Protein AF-0000000082578021 (afdb_homodimer)

Foldseek 3Di:
DWDWFKFADPVPPKIKIFTHDAQEWAWEQAPLQCVLQVHNIFIWDKDFPVRMGIPDFFDWDCSDPFKIWGAHPVPSGTFWIDGPPDRMIIGTLVRIPDSVRHDYDYYHNCVRHDPVVPDDPPDDDDDQCNDVVSQCVCCVPPNDDDD/DWDWFKFADDVPPKIKIFTHDAQEWAWEQAPLQCVLQVHNIFIWDKDFPVRMGIPDFFDWDCSDPFKIWGAHPVPSGTFWIDGPPDRMIIGTLVRIPDSVSHDYDYYHNCVRHDPVVPDDPPDDDDDQVNDVVSQCVCCVPPNDDDD

Nearest PDB structures (foldseek):
  8ajq-assembly2_C  TM=8.397E-01  e=1.927E-09  Pseudomonas aeruginosa PAO1
  1xa8-assembly1_A  TM=6.134E-01  e=1.548E-04  Paracoccus denitrificans
  8p1x-assembly1_AAA  TM=7.208E-01  e=4.046E+00  Staphylococcus epidermidis
  8ajq-assembly2_C  TM=8.398E-01  e=2.208E-09  Pseudomonas aeruginosa PAO1
  1xa8-assembly1_A  TM=6.136E-01  e=2.145E-04  Paracoccus denitrificans

InterPro domains:
  IPR006913 CENP-V/GFA domain [PF04828] (5-108)
  IPR006913 CENP-V/GFA domain [PS51891] (5-111)
  IPR011057 Mss4-like superfamily [SSF51316] (3-129)

Organism: NCBI:txid68569

Solvent-accessible surface area (backbone atoms only — not comparable to full-atom values): 14886 Å² total; per-residue (Å²): 123,66,40,82,43,50,30,34,37,68,80,59,76,28,33,36,41,30,57,40,68,69,44,65,25,28,34,36,15,31,68,66,48,10,17,38,34,5,14,69,43,37,37,31,33,71,41,51,46,87,39,48,45,61,78,34,74,58,44,74,28,71,83,44,99,64,33,37,31,28,15,33,58,76,60,10,10,29,42,34,42,33,40,83,90,48,66,42,30,28,34,25,38,20,17,32,74,74,47,80,70,53,34,65,60,34,37,32,25,48,89,55,48,57,73,69,67,31,57,50,76,86,45,50,78,35,50,56,88,72,34,65,69,57,45,47,51,32,40,73,70,74,64,47,78,85,133,123,66,40,82,44,49,30,34,37,68,80,58,76,28,32,36,40,32,58,42,69,70,44,65,25,28,35,35,14,31,65,66,47,9,16,39,34,5,14,69,43,35,36,32,33,74,41,51,46,88,38,49,46,60,78,35,75,59,44,71,27,71,82,44,99,64,33,37,30,28,15,32,55,76,61,10,10,29,43,34,41,32,39,84,91,47,66,43,29,27,34,26,38,20,16,32,74,73,50,79,68,53,34,66,60,34,38,32,25,49,90,55,48,56,72,70,66,30,57,51,75,84,45,52,78,33,49,55,87,73,33,65,69,57,44,47,52,31,39,74,70,74,64,46,79,84,131

Structure (mmCIF, N/CA/C/O backbone):
data_AF-0000000082578021-model_v1
#
loop_
_entity.id
_entity.type
_entity.pdbx_description
1 polymer 'CENP-V/GFA domain-containing protein'
#
loop_
_atom_site.group_PDB
_atom_site.id
_atom_site.type_symbol
_atom_site.label_atom_id
_atom_site.label_alt_id
_atom_site.label_comp_id
_atom_site.label_asym_id
_atom_site.label_entity_id
_atom_site.label_seq_id
_atom_site.pdbx_PDB_ins_code
_atom_site.Cartn_x
_atom_site.Cartn_y
_atom_site.Cartn_z
_atom_site.occupancy
_atom_site.B_iso_or_equiv
_atom_site.auth_seq_id
_atom_site.auth_comp_id
_atom_site.auth_asym_id
_atom_site.auth_atom_id
_atom_site.pdbx_PDB_model_num
ATOM 1 N N . MET A 1 1 ? 14.952 19.253 15.942 1 82.44 1 MET A N 1
ATOM 2 C CA . MET A 1 1 ? 14.9 20.104 14.757 1 82.44 1 MET A CA 1
ATOM 3 C C . MET A 1 1 ? 14.371 19.331 13.554 1 82.44 1 MET A C 1
ATOM 5 O O . MET A 1 1 ? 14.568 18.119 13.454 1 82.44 1 MET A O 1
ATOM 9 N N . ALA A 1 2 ? 13.589 19.926 12.663 1 92.44 2 ALA A N 1
ATOM 10 C CA . ALA A 1 2 ? 13.052 19.297 11.459 1 92.44 2 ALA A CA 1
ATOM 11 C C . ALA A 1 2 ? 14.168 18.947 10.479 1 92.44 2 ALA A C 1
ATOM 13 O O . ALA A 1 2 ? 15.154 19.678 10.364 1 92.44 2 ALA A O 1
ATOM 14 N N . GLU A 1 3 ? 14.102 17.827 9.932 1 96.91 3 GLU A N 1
ATOM 15 C CA . GLU A 1 3 ? 15.042 17.337 8.927 1 96.91 3 GLU A CA 1
ATOM 16 C C . GLU A 1 3 ? 14.391 17.27 7.549 1 96.91 3 GLU A C 1
ATOM 18 O O . GLU A 1 3 ? 13.225 16.89 7.425 1 96.91 3 GLU A O 1
ATOM 23 N N . GLU A 1 4 ? 15.203 17.611 6.601 1 98.33 4 GLU A N 1
ATOM 24 C CA . GLU A 1 4 ? 14.731 17.484 5.225 1 98.33 4 GLU A CA 1
ATOM 25 C C . GLU A 1 4 ? 14.849 16.045 4.732 1 98.33 4 GLU A C 1
ATOM 27 O O . GLU A 1 4 ? 15.917 15.436 4.825 1 98.33 4 GLU A O 1
ATOM 32 N N . MET A 1 5 ? 13.787 15.543 4.267 1 98.76 5 MET A N 1
ATOM 33 C CA . MET A 1 5 ? 13.774 14.213 3.665 1 98.76 5 MET A CA 1
ATOM 34 C C . MET A 1 5 ? 13.221 14.264 2.245 1 98.76 5 MET A C 1
ATOM 36 O O . MET A 1 5 ? 12.344 15.076 1.944 1 98.76 5 MET A O 1
ATOM 40 N N . THR A 1 6 ? 13.697 13.404 1.386 1 98.78 6 THR A N 1
ATOM 41 C CA . THR A 1 6 ? 13.234 13.317 0.005 1 98.78 6 THR A CA 1
ATOM 42 C C . THR A 1 6 ? 12.413 12.048 -0.21 1 98.78 6 THR A C 1
ATOM 44 O O . THR A 1 6 ? 12.478 11.116 0.594 1 98.78 6 THR A O 1
ATOM 47 N N . GLY A 1 7 ? 11.612 12.098 -1.205 1 98.75 7 GLY A N 1
ATOM 48 C CA . GLY A 1 7 ? 10.797 10.964 -1.611 1 98.75 7 GLY A CA 1
ATOM 49 C C . GLY A 1 7 ? 10.172 11.139 -2.982 1 98.75 7 GLY A C 1
ATOM 50 O O . GLY A 1 7 ? 10.476 12.101 -3.69 1 98.75 7 GLY A O 1
ATOM 51 N N . GLY A 1 8 ? 9.393 10.114 -3.391 1 98.77 8 GLY A N 1
ATOM 52 C CA . GLY A 1 8 ? 8.729 10.136 -4.685 1 98.77 8 GLY A CA 1
ATOM 53 C C . GLY A 1 8 ? 8.24 8.771 -5.129 1 98.77 8 GLY A C 1
ATOM 54 O O . GLY A 1 8 ? 8.301 7.805 -4.364 1 98.77 8 GLY A O 1
ATOM 55 N N . CYS A 1 9 ? 7.76 8.81 -6.351 1 98.81 9 CYS A N 1
ATOM 56 C CA . CYS A 1 9 ? 7.208 7.577 -6.901 1 98.81 9 CYS A CA 1
ATOM 57 C C . CYS A 1 9 ? 8.313 6.675 -7.436 1 98.81 9 CYS A C 1
ATOM 59 O O . CYS A 1 9 ? 9.474 7.083 -7.504 1 98.81 9 CYS A O 1
ATOM 61 N N . GLN A 1 10 ? 7.978 5.512 -7.774 1 97.68 10 GLN A N 1
ATOM 62 C CA . GLN A 1 10 ? 8.943 4.481 -8.139 1 97.68 10 GLN A CA 1
ATOM 63 C C . GLN A 1 10 ? 9.621 4.807 -9.467 1 97.68 10 GLN A C 1
ATOM 65 O O . GLN A 1 10 ? 10.8 4.502 -9.659 1 97.68 10 GLN A O 1
ATOM 70 N N . CYS A 1 11 ? 8.918 5.452 -10.428 1 98.3 11 CYS A N 1
ATOM 71 C CA . CYS A 1 11 ? 9.482 5.68 -11.754 1 98.3 11 CYS A CA 1
ATOM 72 C C . CYS A 1 11 ? 10.28 6.978 -11.792 1 98.3 11 CYS A C 1
ATOM 74 O O . CYS A 1 11 ? 10.911 7.294 -12.803 1 98.3 11 CYS A O 1
ATOM 76 N N . GLY A 1 12 ? 10.15 7.749 -10.748 1 98.18 12 GLY A N 1
ATOM 77 C CA . GLY A 1 12 ? 10.945 8.962 -10.652 1 98.18 12 GLY A CA 1
ATOM 78 C C . GLY A 1 12 ? 10.226 10.191 -11.175 1 98.18 12 GLY 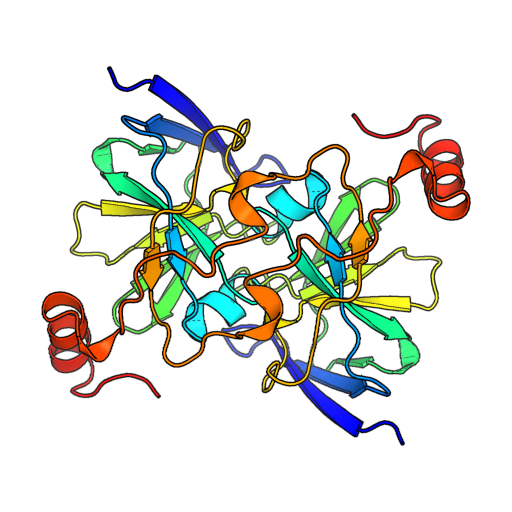A C 1
ATOM 79 O O . GLY A 1 12 ? 10.712 11.313 -11.024 1 98.18 12 GLY A O 1
ATOM 80 N N . ARG A 1 13 ? 9.04 10.069 -11.718 1 98.63 13 ARG A N 1
ATOM 81 C CA . ARG A 1 13 ? 8.301 11.177 -12.315 1 98.63 13 ARG A CA 1
ATOM 82 C C . ARG A 1 13 ? 7.893 12.196 -11.256 1 98.63 13 ARG A C 1
ATOM 84 O O . ARG A 1 13 ? 7.914 13.403 -11.508 1 98.63 13 ARG A O 1
ATOM 91 N N . VAL A 1 14 ? 7.477 11.749 -10.153 1 98.85 14 VAL A N 1
ATOM 92 C CA . VAL A 1 14 ? 7.067 12.599 -9.04 1 98.85 14 VAL A CA 1
ATOM 93 C C . VAL A 1 14 ? 8.119 12.545 -7.934 1 98.85 14 VAL A C 1
ATOM 95 O O . VAL A 1 14 ? 8.507 11.462 -7.49 1 98.85 14 VAL A O 1
ATOM 98 N N . ARG A 1 15 ? 8.619 13.669 -7.549 1 98.81 15 ARG A N 1
ATOM 99 C CA . ARG A 1 15 ? 9.588 13.794 -6.466 1 98.81 15 ARG A CA 1
ATOM 100 C C . ARG A 1 15 ? 9.2 14.918 -5.511 1 98.81 15 ARG A C 1
ATOM 102 O O . ARG A 1 15 ? 8.574 15.898 -5.92 1 98.81 15 ARG A O 1
ATOM 109 N N . TYR A 1 16 ? 9.575 14.76 -4.273 1 98.89 16 TYR A N 1
ATOM 110 C CA . TYR A 1 16 ? 9.297 15.809 -3.299 1 98.89 16 TYR A CA 1
ATOM 111 C C . TYR A 1 16 ? 10.412 15.901 -2.263 1 98.89 16 TYR A C 1
ATOM 113 O O . TYR A 1 16 ? 11.239 14.993 -2.15 1 98.89 16 TYR A O 1
ATOM 121 N N . VAL A 1 17 ? 10.455 17.025 -1.592 1 98.89 17 VAL A N 1
ATOM 122 C CA . VAL A 1 17 ? 11.215 17.268 -0.371 1 98.89 17 VAL A CA 1
ATOM 123 C C . VAL A 1 17 ? 10.263 17.63 0.767 1 98.89 17 VAL A C 1
ATOM 125 O O . VAL A 1 17 ? 9.362 18.453 0.593 1 98.89 17 VAL A O 1
ATOM 128 N N . ALA A 1 18 ? 10.445 17.042 1.908 1 98.81 18 ALA A N 1
ATOM 129 C CA . ALA A 1 18 ? 9.579 17.275 3.06 1 98.81 18 ALA A CA 1
ATOM 130 C C . ALA A 1 18 ? 10.398 17.615 4.302 1 98.81 18 ALA A C 1
ATOM 132 O O . ALA A 1 18 ? 11.46 17.031 4.532 1 98.81 18 ALA A O 1
ATOM 133 N N . GLN A 1 19 ? 9.866 18.491 5.037 1 98.77 19 GLN A N 1
ATOM 134 C CA . GLN A 1 19 ? 10.419 18.756 6.361 1 98.77 19 GLN A CA 1
ATOM 135 C C . GLN A 1 19 ? 9.772 17.864 7.416 1 98.77 19 GLN A C 1
ATOM 137 O O . GLN A 1 19 ? 8.568 17.958 7.663 1 98.77 19 GLN A O 1
ATOM 142 N N . VAL A 1 20 ? 10.552 17.044 8.038 1 98.64 20 VAL A N 1
ATOM 143 C CA . VAL A 1 20 ? 10.047 16.065 8.995 1 98.64 20 VAL A CA 1
ATOM 144 C C . VAL A 1 20 ? 10.58 16.384 10.39 1 98.64 20 VAL A C 1
ATOM 146 O O . VAL A 1 20 ? 11.794 16.426 10.602 1 98.64 20 VAL A O 1
ATOM 149 N N . ALA A 1 21 ? 9.681 16.509 11.366 1 97.75 21 ALA A N 1
ATOM 150 C CA . ALA A 1 21 ? 10.066 17.013 12.682 1 97.75 21 ALA A CA 1
ATOM 151 C C . ALA A 1 21 ? 10.152 15.88 13.7 1 97.75 21 ALA A C 1
ATOM 153 O O . ALA A 1 21 ? 10.704 16.057 14.789 1 97.75 21 ALA A O 1
ATOM 154 N N . ASP A 1 22 ? 9.578 14.749 13.397 1 98.07 22 ASP A N 1
ATOM 155 C CA . ASP A 1 22 ? 9.569 13.605 14.302 1 98.07 22 ASP A CA 1
ATOM 156 C C . ASP A 1 22 ? 9.464 12.292 13.528 1 98.07 22 ASP A C 1
ATOM 158 O O . ASP A 1 22 ? 9.316 12.298 12.304 1 98.07 22 ASP A O 1
ATOM 162 N N . ASP A 1 23 ? 9.514 11.229 14.231 1 98.27 23 ASP A N 1
ATOM 163 C CA . ASP A 1 23 ? 9.572 9.913 13.602 1 98.27 23 ASP A CA 1
ATOM 164 C C . ASP A 1 23 ? 8.217 9.211 13.67 1 98.27 23 ASP A C 1
ATOM 166 O O . ASP A 1 23 ? 8.108 8.029 13.34 1 98.27 23 ASP A O 1
ATOM 170 N N . GLU A 1 24 ? 7.179 9.947 14.101 1 98.63 24 GLU A N 1
ATOM 171 C CA . GLU A 1 24 ? 5.88 9.313 14.307 1 98.63 24 GLU A CA 1
ATOM 172 C C . GLU A 1 24 ? 5.134 9.143 12.987 1 98.63 24 GLU A C 1
ATOM 174 O O . GLU A 1 24 ? 5.119 10.052 12.155 1 98.63 24 GLU A O 1
ATOM 179 N N . ALA A 1 25 ? 4.647 8.046 12.797 1 98.85 25 ALA A N 1
ATOM 180 C CA . ALA A 1 25 ? 3.734 7.681 11.717 1 98.85 25 ALA A CA 1
ATOM 181 C C . ALA A 1 25 ? 2.553 6.872 12.247 1 98.85 25 ALA A C 1
ATOM 183 O O . ALA A 1 25 ? 2.383 6.733 13.46 1 98.85 25 ALA A O 1
ATOM 184 N N . TYR A 1 26 ? 1.644 6.447 11.345 1 98.87 26 TYR A N 1
ATOM 185 C CA . TYR A 1 26 ? 0.501 5.676 11.821 1 98.87 26 TYR A CA 1
ATOM 186 C C . TYR A 1 26 ? -0.056 4.788 10.715 1 98.87 26 TYR A C 1
ATOM 188 O O . TYR A 1 26 ? 0.356 4.895 9.557 1 98.87 26 TYR A O 1
ATOM 196 N N . LEU A 1 27 ? -0.907 3.88 11.12 1 98.89 27 LEU A N 1
ATOM 197 C CA . LEU A 1 27 ? -1.561 2.974 10.182 1 98.89 27 LEU A CA 1
ATOM 198 C C . LEU A 1 27 ? -3.039 3.319 10.033 1 98.89 27 LEU A C 1
ATOM 200 O O . LEU A 1 27 ? -3.76 3.423 11.028 1 98.89 27 LEU A O 1
ATOM 204 N N . CYS A 1 28 ? -3.427 3.475 8.862 1 98.65 28 CYS A N 1
ATOM 205 C CA . CYS A 1 28 ? -4.854 3.585 8.582 1 98.65 28 CYS A CA 1
ATOM 206 C C . CYS A 1 28 ? -5.4 2.282 8.011 1 98.65 28 CYS A C 1
ATOM 208 O O . CYS A 1 28 ? -4.836 1.728 7.066 1 98.65 28 CYS A O 1
ATOM 210 N N . HIS A 1 29 ? -6.537 1.845 8.531 1 98.33 29 HIS A N 1
ATOM 211 C CA . HIS A 1 29 ? -7.085 0.534 8.203 1 98.33 29 HIS A CA 1
ATOM 212 C C . HIS A 1 29 ? -8.427 0.66 7.489 1 98.33 29 HIS A C 1
ATOM 214 O O . HIS A 1 29 ? -9.088 -0.345 7.218 1 98.33 29 HIS A O 1
ATOM 220 N N . CYS A 1 30 ? -8.886 1.854 7.2 1 97.36 30 CYS A N 1
ATOM 221 C CA . CYS A 1 30 ? -10.206 1.946 6.586 1 97.36 30 CYS A CA 1
ATOM 222 C C . CYS A 1 30 ? -10.214 1.293 5.209 1 97.36 30 CYS A C 1
ATOM 224 O O . CYS A 1 30 ? -9.178 1.22 4.546 1 97.36 30 CYS A O 1
ATOM 226 N N . ARG A 1 31 ? -11.349 0.919 4.735 1 96.57 31 ARG A N 1
ATOM 227 C CA . ARG A 1 31 ? -11.457 0.174 3.485 1 96.57 31 ARG A CA 1
ATOM 228 C C . ARG A 1 31 ? -11.041 1.035 2.297 1 96.57 31 ARG A C 1
ATOM 230 O O . ARG A 1 31 ? -10.505 0.524 1.311 1 96.57 31 ARG A O 1
ATOM 237 N N . MET A 1 32 ? -11.218 2.299 2.367 1 96.61 32 MET A N 1
ATOM 238 C CA . MET A 1 32 ? -10.822 3.181 1.273 1 96.61 32 MET A CA 1
ATOM 239 C C . MET A 1 32 ? -9.306 3.198 1.109 1 96.61 32 MET A C 1
ATOM 241 O O . MET A 1 32 ? -8.797 3.11 -0.01 1 96.61 32 MET A O 1
ATOM 245 N N . CYS A 1 33 ? -8.627 3.239 2.218 1 97.74 33 CYS A N 1
ATOM 246 C CA . CYS A 1 33 ? -7.169 3.236 2.16 1 97.74 33 CYS A CA 1
ATOM 247 C C . CYS A 1 33 ? -6.644 1.878 1.708 1 97.74 33 CYS A C 1
ATOM 249 O O . CYS A 1 33 ? -5.655 1.803 0.976 1 97.74 33 CYS A O 1
ATOM 251 N N . GLN A 1 34 ? -7.305 0.827 2.183 1 98.02 34 GLN A N 1
ATOM 252 C CA . GLN A 1 34 ? -6.935 -0.506 1.72 1 98.02 34 GLN A CA 1
ATOM 253 C C . GLN A 1 34 ? -7.051 -0.612 0.202 1 98.02 34 GLN A C 1
ATOM 255 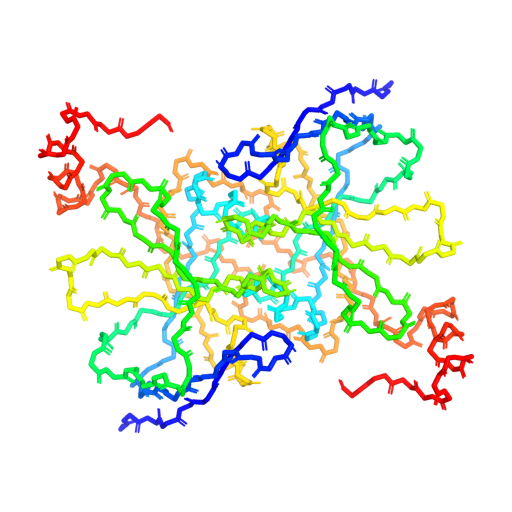O O . GLN A 1 34 ? -6.132 -1.093 -0.464 1 98.02 34 GLN A O 1
ATOM 260 N N . ARG A 1 35 ? -8.05 -0.076 -0.309 1 97.15 35 ARG A N 1
ATOM 261 C CA . ARG A 1 35 ? -8.262 -0.145 -1.751 1 97.15 35 ARG A CA 1
ATOM 262 C C . ARG A 1 35 ? -7.3 0.78 -2.49 1 97.15 35 ARG A C 1
ATOM 264 O O . ARG A 1 35 ? -6.774 0.421 -3.546 1 97.15 35 ARG A O 1
ATOM 271 N N . ALA A 1 36 ? -7.032 1.907 -1.956 1 97.9 36 ALA A N 1
ATOM 272 C CA . ALA A 1 36 ? -6.173 2.896 -2.602 1 97.9 36 ALA A CA 1
ATOM 273 C C . ALA A 1 36 ? -4.753 2.364 -2.771 1 97.9 36 ALA A C 1
ATOM 275 O O . ALA A 1 36 ? -4.076 2.682 -3.751 1 97.9 36 ALA A O 1
ATOM 276 N N . THR A 1 37 ? -4.345 1.531 -1.827 1 98.02 37 THR A N 1
ATOM 277 C CA . THR A 1 37 ? -2.941 1.135 -1.827 1 98.02 37 THR A CA 1
ATOM 278 C C . THR A 1 37 ? -2.801 -0.362 -2.085 1 98.02 37 THR A C 1
ATOM 280 O O . THR A 1 37 ? -1.687 -0.875 -2.208 1 98.02 37 THR A O 1
ATOM 283 N N . GLY A 1 38 ? -3.91 -1.045 -2.08 1 98.01 38 GLY A N 1
ATOM 284 C CA . GLY A 1 38 ? -3.889 -2.489 -2.255 1 98.01 38 GLY A CA 1
ATOM 285 C C . GLY A 1 38 ? -3.437 -3.234 -1.013 1 98.01 38 GLY A C 1
ATOM 286 O O . GLY A 1 38 ? -3.244 -4.451 -1.048 1 98.01 38 GLY A O 1
ATOM 287 N N . GLY A 1 39 ? -3.202 -2.57 0.043 1 98.23 39 GLY A N 1
ATOM 288 C CA . GLY A 1 39 ? -2.679 -3.169 1.26 1 98.23 39 GLY A CA 1
ATOM 289 C C . GLY A 1 39 ? -3.755 -3.473 2.286 1 98.23 39 GLY A C 1
ATOM 290 O O . GLY A 1 39 ? -4.933 -3.186 2.061 1 98.23 39 GLY A O 1
ATOM 291 N N . VAL A 1 40 ? -3.368 -4.079 3.393 1 98.63 40 VAL A N 1
ATOM 292 C CA . VAL A 1 40 ? -4.287 -4.339 4.496 1 98.63 40 VAL A CA 1
ATOM 293 C C . VAL A 1 40 ? -4.407 -3.096 5.374 1 98.63 40 VAL A C 1
ATOM 295 O O . VAL A 1 40 ? -5.32 -2.995 6.198 1 98.63 40 VAL A O 1
ATOM 298 N N . SER A 1 41 ? -3.495 -2.253 5.261 1 98.56 41 SER A N 1
ATOM 299 C CA . SER A 1 41 ? -3.407 -0.92 5.848 1 98.56 41 SER A CA 1
ATOM 300 C C . SER A 1 41 ? -2.409 -0.048 5.093 1 98.56 41 SER A C 1
ATOM 302 O O . SER A 1 41 ? -1.686 -0.536 4.222 1 98.56 41 SER A O 1
ATOM 304 N N . ILE A 1 42 ? -2.447 1.191 5.362 1 98.44 42 ILE A N 1
ATOM 305 C CA . ILE A 1 42 ? -1.449 2.093 4.797 1 98.44 42 ILE A CA 1
ATOM 306 C C . ILE A 1 42 ? -0.681 2.782 5.923 1 98.44 42 ILE A C 1
ATOM 308 O O . ILE A 1 42 ? -1.264 3.151 6.945 1 98.44 42 ILE A O 1
ATOM 312 N N . ALA A 1 43 ? 0.624 2.868 5.807 1 98.85 43 ALA A N 1
ATOM 313 C CA . ALA A 1 43 ? 1.478 3.641 6.703 1 98.85 43 ALA A CA 1
ATOM 314 C C . ALA A 1 43 ? 1.601 5.088 6.232 1 98.85 43 ALA A C 1
ATOM 316 O O . ALA A 1 43 ? 2.09 5.349 5.131 1 98.85 43 ALA A O 1
ATOM 317 N N . PHE A 1 44 ? 1.229 6.047 7.129 1 98.91 44 PHE A N 1
ATOM 318 C CA . PHE A 1 44 ? 1.22 7.461 6.774 1 98.91 44 PHE A CA 1
ATOM 319 C C . PHE A 1 44 ? 2.137 8.257 7.695 1 98.91 44 PHE A C 1
ATOM 321 O O . PHE A 1 44 ? 2.2 7.993 8.897 1 98.91 44 PHE A O 1
ATOM 328 N N . LYS A 1 45 ? 2.775 9.167 7.126 1 98.91 45 LYS A N 1
ATOM 329 C CA . LYS A 1 45 ? 3.407 10.277 7.833 1 98.91 45 LYS A CA 1
ATOM 330 C C . LYS A 1 45 ? 2.598 11.561 7.675 1 98.91 45 LYS A C 1
ATOM 332 O O . LYS A 1 45 ? 2.461 12.082 6.567 1 98.91 45 LYS A O 1
ATOM 337 N N . ASN A 1 46 ? 2.018 11.993 8.76 1 98.78 46 ASN A N 1
ATOM 338 C CA . ASN A 1 46 ? 1.257 13.238 8.757 1 98.78 46 ASN A CA 1
ATOM 339 C C . ASN A 1 46 ? 2.169 14.453 8.907 1 98.78 46 ASN A C 1
ATOM 341 O O . ASN A 1 46 ? 3.045 14.473 9.774 1 98.78 46 ASN A O 1
ATOM 345 N N . LEU A 1 47 ? 2.019 15.367 8.032 1 98.41 47 LEU A N 1
ATOM 346 C CA . LEU A 1 47 ? 2.799 16.596 8.118 1 98.41 47 LEU A CA 1
ATOM 347 C C . LEU A 1 47 ? 2.037 17.767 7.506 1 98.41 47 LEU A C 1
ATOM 349 O O . LEU A 1 47 ? 1.008 17.572 6.855 1 98.41 47 LEU A O 1
ATOM 353 N N . LYS A 1 48 ? 2.494 19.007 7.743 1 98.55 48 LYS A N 1
ATOM 354 C CA . LYS A 1 48 ? 1.893 20.186 7.126 1 98.55 48 LYS A CA 1
ATOM 355 C C . LYS A 1 48 ? 2.136 20.202 5.619 1 98.55 48 LYS A C 1
ATOM 357 O O . LYS A 1 48 ? 3.252 19.945 5.163 1 98.55 48 LYS A O 1
ATOM 362 N N . LYS A 1 49 ? 1.069 20.549 4.903 1 98.44 49 LYS A N 1
ATOM 363 C CA . LYS A 1 49 ? 1.21 20.708 3.459 1 98.44 49 LYS A CA 1
ATOM 364 C C . LYS A 1 49 ? 2.327 21.69 3.12 1 98.44 49 LYS A C 1
ATOM 366 O O . LYS A 1 49 ? 3.083 21.475 2.169 1 98.44 49 LYS A O 1
ATOM 371 N N . ALA A 1 50 ? 2.511 22.694 3.902 1 98.3 50 ALA A N 1
ATOM 372 C CA . ALA A 1 50 ? 3.498 23.749 3.686 1 98.3 50 ALA A CA 1
ATOM 373 C C . ALA A 1 50 ? 4.918 23.208 3.827 1 98.3 50 ALA A C 1
ATOM 375 O O . ALA A 1 50 ? 5.878 23.846 3.388 1 98.3 50 ALA A O 1
ATOM 376 N N . ASP A 1 51 ? 5.052 22.052 4.411 1 98.56 51 ASP A N 1
ATOM 377 C CA . ASP A 1 51 ? 6.367 21.466 4.655 1 98.56 51 ASP A CA 1
ATOM 378 C C . ASP A 1 51 ? 6.745 20.484 3.548 1 98.56 51 ASP A C 1
ATOM 380 O O . ASP A 1 51 ? 7.761 19.792 3.644 1 98.56 51 ASP A O 1
ATOM 384 N N . VAL A 1 52 ? 5.923 20.403 2.557 1 98.75 52 VAL A N 1
ATOM 385 C CA . VAL A 1 52 ? 6.173 19.51 1.431 1 98.75 52 VAL A CA 1
ATOM 386 C C . VAL A 1 52 ? 6.325 20.325 0.148 1 98.75 52 VAL A C 1
ATOM 388 O O . VAL A 1 52 ? 5.431 21.093 -0.216 1 98.75 52 VAL A O 1
ATOM 391 N N . ARG A 1 53 ? 7.423 20.17 -0.451 1 98.75 53 ARG A N 1
ATOM 392 C CA . ARG A 1 53 ? 7.674 20.788 -1.749 1 98.75 53 ARG A CA 1
ATOM 393 C C . ARG A 1 53 ? 7.777 19.733 -2.846 1 98.75 53 ARG A C 1
ATOM 395 O O . ARG A 1 53 ? 8.651 18.865 -2.8 1 98.75 53 ARG A O 1
ATOM 402 N N . TRP A 1 54 ? 6.964 19.865 -3.823 1 98.65 54 TRP A N 1
ATOM 403 C CA . TRP A 1 54 ? 6.968 18.948 -4.958 1 98.65 54 TRP A CA 1
ATOM 404 C C . TRP A 1 54 ? 7.837 19.487 -6.09 1 98.65 54 TRP A C 1
ATOM 406 O O . TRP A 1 54 ? 7.751 20.667 -6.438 1 98.65 54 TRP A O 1
ATOM 416 N N . GLU A 1 55 ? 8.634 18.624 -6.594 1 98.36 55 GLU A N 1
ATOM 417 C CA . GLU A 1 55 ? 9.283 18.974 -7.854 1 98.36 55 GLU A CA 1
ATOM 418 C C . GLU A 1 55 ? 8.303 18.891 -9.021 1 98.36 55 GLU A C 1
ATOM 420 O O . GLU A 1 55 ? 8.293 19.762 -9.893 1 98.36 55 GLU A O 1
ATOM 425 N N . ARG A 1 56 ? 7.6 17.805 -9.035 1 97.1 56 ARG A N 1
ATOM 426 C CA . ARG A 1 56 ? 6.406 17.619 -9.853 1 97.1 56 ARG A CA 1
ATOM 427 C C . ARG A 1 56 ? 5.238 17.116 -9.012 1 97.1 56 ARG A C 1
ATOM 429 O O . ARG A 1 56 ? 5.353 16.097 -8.328 1 97.1 56 ARG A O 1
ATOM 436 N N . ALA A 1 57 ? 4.184 17.768 -9.121 1 96.43 57 ALA A N 1
ATOM 437 C CA . ALA A 1 57 ? 3.019 17.387 -8.328 1 96.43 57 ALA A CA 1
ATOM 438 C C . ALA A 1 57 ? 2.472 16.033 -8.771 1 96.43 57 ALA A C 1
ATOM 440 O O . ALA A 1 57 ? 2.509 15.699 -9.957 1 96.43 57 ALA A O 1
ATOM 441 N N . PRO A 1 58 ? 1.931 15.288 -7.826 1 98.73 58 PRO A N 1
ATOM 442 C CA . PRO A 1 58 ? 1.31 14.014 -8.196 1 98.73 58 PRO A CA 1
ATOM 443 C C . PRO A 1 58 ? 0.006 14.196 -8.968 1 98.73 58 PRO A C 1
ATOM 445 O O . PRO A 1 58 ? -0.561 15.292 -8.98 1 98.73 58 PRO A O 1
ATOM 448 N N . ASP A 1 59 ? -0.364 13.151 -9.7 1 98.85 59 ASP A N 1
ATOM 449 C CA . ASP A 1 59 ? -1.739 13.063 -10.182 1 98.85 59 ASP A CA 1
ATOM 450 C C . ASP A 1 59 ? -2.721 12.925 -9.021 1 98.85 59 ASP A C 1
ATOM 452 O O . ASP A 1 59 ? -2.345 12.482 -7.933 1 98.85 59 ASP A O 1
ATOM 456 N N . ARG A 1 60 ? -3.907 13.319 -9.267 1 98.62 60 ARG A N 1
ATOM 457 C CA . ARG A 1 60 ? -4.856 13.417 -8.162 1 98.62 60 ARG A CA 1
ATOM 458 C C . ARG A 1 60 ? -6.139 12.654 -8.472 1 98.62 60 ARG A C 1
ATOM 460 O O . ARG A 1 60 ? -6.607 12.654 -9.613 1 98.62 60 ARG A O 1
ATOM 467 N N . TYR A 1 61 ? -6.632 12.04 -7.464 1 98.79 61 TYR A N 1
ATOM 468 C CA . TYR A 1 61 ? -7.912 11.343 -7.524 1 98.79 61 TYR A CA 1
ATOM 469 C C . TYR A 1 61 ? -8.762 11.658 -6.299 1 98.79 61 TYR A C 1
ATOM 471 O O . TYR A 1 61 ? -8.32 11.471 -5.163 1 98.79 61 TYR A O 1
ATOM 479 N N . ALA A 1 62 ? -10.016 12.113 -6.571 1 98.26 62 ALA A N 1
ATOM 480 C CA . ALA A 1 62 ? -10.965 12.302 -5.477 1 98.26 62 ALA A CA 1
ATOM 481 C C . ALA A 1 62 ? -11.538 10.967 -5.01 1 98.26 62 ALA A C 1
ATOM 483 O O . ALA A 1 62 ? -12.557 10.506 -5.528 1 98.26 62 ALA A O 1
ATOM 484 N N . SER A 1 63 ? -10.908 10.394 -4.016 1 96.25 63 SER A N 1
ATOM 485 C CA . SER A 1 63 ? -11.287 9.063 -3.551 1 96.25 63 SER A CA 1
ATOM 486 C C . SER A 1 63 ? -12.607 9.1 -2.786 1 96.25 63 SER A C 1
ATOM 488 O O . SER A 1 63 ? -13.211 8.056 -2.531 1 96.25 63 SER A O 1
ATOM 490 N N . SER A 1 64 ? -13.01 10.214 -2.348 1 95.91 64 SER A N 1
ATOM 491 C CA . SER A 1 64 ? -14.294 10.498 -1.715 1 95.91 64 SER A CA 1
ATOM 492 C C . SER A 1 64 ? -14.7 11.954 -1.918 1 95.91 64 SER A C 1
ATOM 494 O O . SER A 1 64 ? -13.91 12.761 -2.413 1 95.91 64 SER A O 1
ATOM 496 N N . PRO A 1 65 ? -15.911 12.285 -1.517 1 95.89 65 PRO A N 1
ATOM 497 C CA . PRO A 1 65 ? -16.308 13.691 -1.626 1 95.89 65 PRO A CA 1
ATOM 498 C C . PRO A 1 65 ? -15.486 14.608 -0.722 1 95.89 65 PRO A C 1
ATOM 500 O O . PRO A 1 65 ? -15.502 15.829 -0.897 1 95.89 65 PRO A O 1
ATOM 503 N N . ILE A 1 66 ? -14.75 14.058 0.183 1 97.13 66 ILE A N 1
ATOM 504 C CA . ILE A 1 66 ? -14.15 14.93 1.187 1 97.13 66 ILE A CA 1
ATOM 505 C C . ILE A 1 66 ? -12.628 14.852 1.095 1 97.13 66 ILE A C 1
ATOM 507 O O . ILE A 1 66 ? -11.92 15.581 1.792 1 97.13 66 ILE A O 1
ATOM 511 N N . ALA A 1 67 ? -12.121 13.934 0.222 1 98.14 67 ALA A N 1
ATOM 512 C CA . ALA A 1 67 ? -10.681 13.702 0.285 1 98.14 67 ALA A CA 1
ATOM 513 C C . ALA A 1 67 ? -10.101 13.476 -1.109 1 98.14 67 ALA A C 1
ATOM 515 O O . ALA A 1 67 ? -10.796 12.996 -2.007 1 98.14 67 ALA A O 1
ATOM 516 N N . VAL A 1 68 ? -8.844 13.814 -1.222 1 98.51 68 VAL A N 1
ATOM 517 C CA . VAL A 1 68 ? -8.084 13.635 -2.454 1 98.51 68 VAL A CA 1
ATOM 518 C C . VAL A 1 68 ? -6.825 12.819 -2.172 1 98.51 68 VAL A C 1
ATOM 520 O O . VAL A 1 68 ? -6.198 12.977 -1.121 1 98.51 68 VAL A O 1
ATOM 523 N N . ARG A 1 69 ? -6.509 12.031 -3.111 1 98.82 69 ARG A N 1
ATOM 524 C CA . ARG A 1 69 ? -5.296 11.221 -3.06 1 98.82 69 ARG A CA 1
ATOM 525 C C . ARG A 1 69 ? -4.351 11.577 -4.203 1 98.82 69 ARG A C 1
ATOM 527 O O . ARG A 1 69 ? -4.792 11.811 -5.33 1 98.82 69 ARG A O 1
ATOM 534 N N . GLY A 1 70 ? -3.074 11.657 -3.883 1 98.86 70 GLY A N 1
ATOM 535 C CA . GLY A 1 70 ? -2.037 11.815 -4.89 1 98.86 70 GLY A CA 1
ATOM 536 C C . GLY A 1 70 ? -1.356 10.509 -5.256 1 98.86 70 GLY A C 1
ATOM 537 O O . GLY A 1 70 ? -1.116 9.665 -4.39 1 98.86 70 GLY A O 1
ATOM 538 N N . PHE A 1 71 ? -1.07 10.369 -6.47 1 98.93 71 PHE A N 1
ATOM 539 C CA . PHE A 1 71 ? -0.422 9.171 -6.992 1 98.93 71 PHE A CA 1
ATOM 540 C C . PHE A 1 71 ? 0.291 9.47 -8.306 1 98.93 71 PHE A C 1
ATOM 542 O O . PHE A 1 71 ? 0.203 10.584 -8.826 1 98.93 71 PHE A O 1
ATOM 549 N N . CYS A 1 72 ? 1.075 8.571 -8.764 1 98.9 72 CYS A N 1
ATOM 550 C CA . CYS A 1 72 ? 1.701 8.696 -10.076 1 98.9 72 CYS A CA 1
ATOM 551 C C . CYS A 1 72 ? 0.936 7.897 -11.124 1 98.9 72 CYS A C 1
ATOM 553 O O . CYS A 1 72 ? 0.88 6.668 -11.056 1 98.9 72 CYS A O 1
ATOM 555 N N . ALA A 1 73 ? 0.488 8.495 -12.17 1 98.74 73 ALA A N 1
ATOM 556 C CA . ALA A 1 73 ? -0.322 7.833 -13.189 1 98.74 73 ALA A CA 1
ATOM 557 C C . ALA A 1 73 ? 0.548 6.997 -14.123 1 98.74 73 ALA A C 1
ATOM 559 O O . ALA A 1 73 ? 0.034 6.197 -14.91 1 98.74 73 ALA A O 1
ATOM 560 N N . THR A 1 74 ? 1.846 7.164 -14.018 1 98.69 74 THR A N 1
ATOM 561 C CA . THR A 1 74 ? 2.758 6.428 -14.887 1 98.69 74 THR A CA 1
ATOM 562 C C . THR A 1 74 ? 3.121 5.08 -14.271 1 98.69 74 THR A C 1
ATOM 564 O O . THR A 1 74 ? 3.23 4.077 -14.979 1 98.69 74 THR A O 1
ATOM 567 N N . CYS A 1 75 ? 3.224 5.074 -12.908 1 98.79 75 CYS A N 1
ATOM 568 C CA . CYS A 1 75 ? 3.709 3.828 -12.326 1 98.79 75 CYS A CA 1
ATOM 569 C C . CYS A 1 75 ? 2.762 3.327 -11.243 1 98.79 75 CYS A C 1
ATOM 571 O O . CYS A 1 75 ? 2.938 2.225 -10.719 1 98.79 75 CYS A O 1
ATOM 573 N N . GLY A 1 76 ? 1.838 4.114 -10.834 1 98.71 76 GLY A N 1
ATOM 574 C CA . GLY A 1 76 ? 0.796 3.645 -9.934 1 98.71 76 GLY A CA 1
ATOM 575 C C . GLY A 1 76 ? 1.104 3.911 -8.473 1 98.71 76 GLY A C 1
ATOM 576 O O . GLY A 1 76 ? 0.273 3.653 -7.6 1 98.71 76 GLY A O 1
ATOM 577 N N . THR A 1 77 ? 2.315 4.457 -8.136 1 98.87 77 THR A N 1
ATOM 578 C CA . THR A 1 77 ? 2.7 4.648 -6.742 1 98.87 77 THR A CA 1
ATOM 579 C C . THR A 1 77 ? 1.739 5.605 -6.042 1 98.87 77 THR A C 1
ATOM 581 O O . THR A 1 77 ? 1.586 6.755 -6.459 1 98.87 77 THR A O 1
ATOM 584 N N . PRO A 1 78 ? 1.046 5.154 -4.966 1 98.9 78 PRO A N 1
ATOM 585 C CA . PRO A 1 78 ? 0.338 6.095 -4.095 1 98.9 78 PRO A CA 1
ATOM 586 C C . PRO A 1 78 ? 1.285 6.984 -3.293 1 98.9 78 PRO A C 1
ATOM 588 O O . PRO A 1 78 ? 2.276 6.498 -2.743 1 98.9 78 PRO A O 1
ATOM 591 N N . LEU A 1 79 ? 0.934 8.266 -3.154 1 98.92 79 LEU A N 1
ATOM 592 C CA . LEU A 1 79 ? 1.91 9.175 -2.562 1 98.92 79 LEU A CA 1
ATOM 593 C C . LEU A 1 79 ? 1.298 9.943 -1.394 1 98.92 79 LEU A C 1
ATOM 595 O O . LEU A 1 79 ? 1.965 10.179 -0.384 1 98.92 79 LEU A O 1
ATOM 599 N N . SER A 1 80 ? -0.023 10.334 -1.575 1 98.91 80 SER A N 1
ATOM 600 C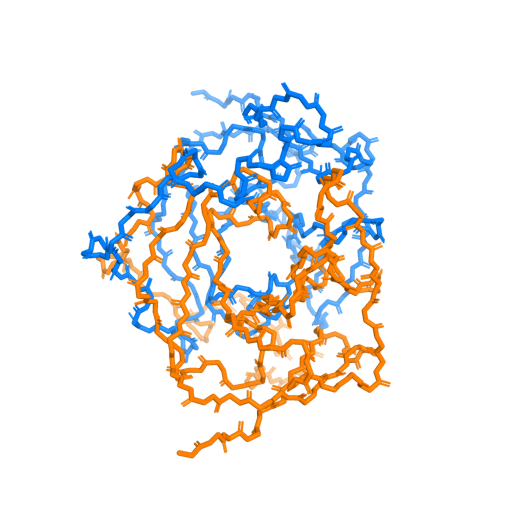 CA . SER A 1 80 ? -0.511 11.247 -0.547 1 98.91 80 SER A CA 1
ATOM 601 C C . SER A 1 80 ? -2.015 11.099 -0.345 1 98.91 80 SER A C 1
ATOM 603 O O . SER A 1 80 ? -2.708 10.53 -1.191 1 98.91 80 SER A O 1
ATOM 605 N N . PHE A 1 81 ? -2.427 11.546 0.76 1 98.88 81 PHE A N 1
ATOM 606 C CA . PHE A 1 81 ? -3.819 11.719 1.157 1 98.88 81 PHE A CA 1
ATOM 607 C C . PHE A 1 81 ? -4.02 13.057 1.858 1 98.88 81 PHE A C 1
ATOM 609 O O . PHE A 1 81 ? -3.194 13.465 2.677 1 98.88 81 PHE A O 1
ATOM 616 N N . GLU A 1 82 ? -5.177 13.734 1.508 1 98.65 82 GLU A N 1
ATOM 617 C CA . GLU A 1 82 ? -5.44 14.993 2.198 1 98.65 82 GLU A CA 1
ATOM 618 C C . GLU A 1 82 ? -6.916 15.373 2.109 1 98.65 82 GLU A C 1
ATOM 620 O O . GLU A 1 82 ? -7.601 15.003 1.154 1 98.65 82 GLU A O 1
ATOM 625 N N . PHE A 1 83 ? -7.347 16.037 3.171 1 97.87 83 PHE A N 1
ATOM 626 C CA . PHE A 1 83 ? -8.557 16.844 3.073 1 97.87 83 PHE A CA 1
ATOM 627 C C . PHE A 1 83 ? -8.247 18.218 2.49 1 97.87 83 PHE A C 1
ATOM 629 O O . PHE A 1 83 ? -7.382 18.933 3.001 1 97.87 83 PHE A O 1
ATOM 636 N N . PRO A 1 84 ? -8.963 18.572 1.43 1 95.56 84 PRO A N 1
ATOM 637 C CA . PRO A 1 84 ? -8.635 19.838 0.77 1 95.56 84 PRO A CA 1
ATOM 638 C C . PRO A 1 84 ? -8.626 21.021 1.735 1 95.56 84 PRO A C 1
ATOM 640 O O . PRO A 1 84 ? -7.826 21.947 1.575 1 95.56 84 PRO A O 1
ATOM 643 N N . ASP A 1 85 ? -9.382 21.013 2.752 1 94.79 85 ASP A N 1
ATOM 644 C CA . ASP A 1 85 ? -9.524 22.146 3.661 1 94.79 85 ASP A CA 1
ATOM 645 C C . ASP A 1 85 ? -8.57 22.023 4.847 1 94.79 85 ASP A C 1
ATOM 647 O O . ASP A 1 85 ? -8.604 22.844 5.766 1 94.79 85 ASP A O 1
ATOM 651 N N . SER A 1 86 ? -7.798 21.047 4.845 1 97.12 86 SER A N 1
ATOM 652 C CA . SER A 1 86 ? -6.852 20.844 5.938 1 97.12 86 SER A CA 1
ATOM 653 C C . SER A 1 86 ? -5.492 21.451 5.612 1 97.12 86 SER A C 1
ATOM 655 O O . SER A 1 86 ? -5.09 21.498 4.448 1 97.12 86 SER A O 1
ATOM 657 N N . ALA A 1 87 ? -4.759 21.84 6.635 1 98.17 87 ALA A N 1
ATOM 658 C CA . ALA A 1 87 ? -3.39 22.322 6.478 1 98.17 87 ALA A CA 1
ATOM 659 C C . ALA A 1 87 ? -2.409 21.159 6.362 1 98.17 87 ALA A C 1
ATOM 661 O O . ALA A 1 87 ? -1.256 21.347 5.968 1 98.17 87 ALA A O 1
ATOM 662 N N . ASN A 1 88 ? -2.884 20.023 6.732 1 98.53 88 ASN A N 1
ATOM 663 C CA . ASN A 1 88 ? -2.013 18.853 6.767 1 98.53 88 ASN A CA 1
ATOM 664 C C . ASN A 1 88 ? -2.297 17.908 5.603 1 98.53 88 ASN A C 1
ATOM 666 O O . ASN A 1 88 ? -3.345 18.004 4.961 1 98.53 88 ASN A O 1
ATOM 670 N N . MET A 1 89 ? -1.331 17.073 5.383 1 98.63 89 MET A N 1
ATOM 671 C CA . MET A 1 89 ? -1.461 15.93 4.484 1 98.63 89 MET A CA 1
ATOM 672 C C . MET A 1 89 ? -0.735 14.712 5.046 1 98.63 89 MET A C 1
ATOM 674 O O . MET A 1 89 ? 0.055 14.832 5.984 1 98.63 89 MET A O 1
ATOM 678 N N . ASP A 1 90 ? -1.094 13.643 4.488 1 98.87 90 ASP A N 1
ATOM 679 C CA . ASP A 1 90 ? -0.391 12.395 4.769 1 98.87 90 ASP A CA 1
ATOM 680 C C . ASP A 1 90 ? 0.452 11.958 3.573 1 98.87 90 ASP A C 1
ATOM 682 O O . ASP A 1 90 ? -0.05 11.873 2.451 1 98.87 90 ASP A O 1
ATOM 686 N N . LEU A 1 91 ? 1.685 11.739 3.812 1 98.95 91 LEU A N 1
ATOM 687 C CA . LEU A 1 91 ? 2.539 11.074 2.833 1 98.95 91 LEU A CA 1
ATOM 688 C C . LEU A 1 91 ? 2.694 9.594 3.164 1 98.95 91 LEU A C 1
ATOM 690 O O . LEU A 1 91 ? 2.814 9.224 4.334 1 98.95 91 LEU A O 1
ATOM 694 N N . THR A 1 92 ? 2.69 8.818 2.127 1 98.94 92 THR A N 1
ATOM 695 C CA . THR A 1 92 ? 2.939 7.403 2.38 1 98.94 92 THR A CA 1
ATOM 696 C C . THR A 1 92 ? 4.381 7.178 2.827 1 98.94 92 THR A C 1
ATOM 698 O O . THR A 1 92 ? 5.309 7.762 2.263 1 98.94 92 THR A O 1
ATOM 701 N N . VAL A 1 93 ? 4.594 6.352 3.786 1 98.93 93 VAL A N 1
ATOM 702 C CA . VAL A 1 93 ? 5.91 6.125 4.373 1 98.93 93 VAL A CA 1
ATOM 703 C C . VAL A 1 93 ? 6.844 5.515 3.33 1 98.93 93 VAL A C 1
ATOM 705 O O . VAL A 1 93 ? 8 5.926 3.207 1 98.93 93 VAL A O 1
ATOM 708 N N . GLY A 1 94 ? 6.318 4.627 2.538 1 98.66 94 GLY A N 1
ATOM 709 C CA . GLY A 1 94 ? 7.133 3.915 1.566 1 98.66 94 GLY A CA 1
ATOM 710 C C . GLY A 1 94 ? 7.629 4.802 0.44 1 98.66 94 GLY A C 1
ATOM 711 O O . GLY A 1 94 ? 8.548 4.428 -0.292 1 98.66 94 GLY A O 1
ATOM 712 N N . SER A 1 95 ? 7.043 5.961 0.282 1 98.79 95 SER A N 1
ATOM 713 C CA . SER A 1 95 ? 7.447 6.85 -0.802 1 98.79 95 SER A CA 1
ATOM 714 C C . SER A 1 95 ? 8.694 7.645 -0.429 1 98.79 95 SER A C 1
ATOM 716 O O . SER A 1 95 ? 9.327 8.258 -1.291 1 98.79 95 SER A O 1
ATOM 718 N N . PHE A 1 96 ? 9.024 7.687 0.877 1 98.88 96 PHE A N 1
ATOM 719 C CA . PHE A 1 96 ? 10.272 8.328 1.275 1 98.88 96 PHE A CA 1
ATOM 720 C C . PHE A 1 96 ? 11.472 7.525 0.786 1 98.88 96 PHE A C 1
ATOM 722 O O . PHE A 1 96 ? 11.445 6.293 0.79 1 98.88 96 PHE A O 1
ATOM 729 N N . ASP A 1 97 ? 12.492 8.227 0.467 1 98.38 97 ASP A N 1
ATOM 730 C CA . ASP A 1 97 ? 13.705 7.544 0.027 1 98.38 97 ASP A CA 1
ATOM 731 C C . ASP A 1 97 ? 14.339 6.758 1.172 1 98.38 97 ASP A C 1
ATOM 733 O O . ASP A 1 97 ? 14.89 5.676 0.959 1 98.38 97 ASP A O 1
ATOM 737 N N . ALA A 1 98 ? 14.232 7.308 2.376 1 97.65 98 ALA A N 1
ATOM 738 C CA . ALA A 1 98 ? 14.763 6.685 3.586 1 97.65 98 ALA A CA 1
ATOM 739 C C . ALA A 1 98 ? 13.688 6.577 4.664 1 97.65 98 ALA A C 1
ATOM 741 O O . ALA A 1 98 ? 13.681 7.354 5.622 1 97.65 98 ALA A O 1
ATOM 742 N N . PRO A 1 99 ? 12.848 5.578 4.608 1 98.15 99 PRO A N 1
ATOM 743 C CA . PRO A 1 99 ? 11.684 5.52 5.497 1 98.15 99 PRO A CA 1
ATOM 744 C C . PRO A 1 99 ? 11.998 4.859 6.837 1 98.15 99 PRO A C 1
ATOM 746 O O . PRO A 1 99 ? 11.114 4.731 7.688 1 98.15 99 PRO A O 1
ATOM 749 N N . HIS A 1 100 ? 13.221 4.465 7.111 1 97.23 100 HIS A N 1
ATOM 750 C CA . HIS A 1 100 ? 13.569 3.564 8.203 1 97.23 100 HIS A CA 1
ATOM 751 C C . HIS A 1 100 ? 13.319 4.218 9.558 1 97.23 100 HIS A C 1
ATOM 753 O O . HIS A 1 100 ? 13.125 3.526 10.56 1 97.23 100 HIS A O 1
ATOM 759 N N . ARG A 1 101 ? 13.251 5.451 9.645 1 97.01 101 ARG A N 1
ATOM 760 C CA . ARG A 1 101 ? 13.157 6.128 10.935 1 97.01 101 ARG A CA 1
ATOM 761 C C . ARG A 1 101 ? 11.715 6.164 11.431 1 97.01 101 ARG A C 1
ATOM 763 O O . ARG A 1 101 ? 11.467 6.38 12.619 1 97.01 101 ARG A O 1
ATOM 770 N N . PHE A 1 102 ? 10.799 6.044 10.599 1 98.7 102 PHE A N 1
ATOM 771 C CA . PHE A 1 102 ? 9.399 6.206 10.974 1 98.7 102 PHE A CA 1
ATOM 772 C C . PHE A 1 102 ? 8.909 5.002 11.77 1 98.7 102 PHE A C 1
ATOM 774 O O . PHE A 1 102 ? 9.224 3.859 11.432 1 98.7 102 PHE A O 1
ATOM 781 N N . ARG A 1 103 ? 8.163 5.295 12.821 1 98.63 103 ARG A N 1
ATOM 782 C CA . ARG A 1 103 ? 7.562 4.255 13.649 1 98.63 103 ARG A CA 1
ATOM 783 C C . ARG A 1 103 ? 6.066 4.493 13.827 1 98.63 103 ARG A C 1
ATOM 785 O O . ARG A 1 103 ? 5.624 5.638 13.941 1 98.63 103 ARG A O 1
ATOM 792 N N . PRO A 1 104 ? 5.315 3.43 13.853 1 98.82 104 PRO A N 1
ATOM 793 C CA . PRO A 1 104 ? 3.877 3.594 14.077 1 98.82 104 PRO A CA 1
ATOM 794 C C . PRO A 1 104 ? 3.541 3.927 15.529 1 98.82 104 PRO A C 1
ATOM 796 O O . PRO A 1 104 ? 4.138 3.364 16.45 1 98.82 104 PRO A O 1
ATOM 799 N N . VAL A 1 105 ? 2.524 4.829 15.685 1 98.85 105 VAL A N 1
ATOM 800 C CA . VAL A 1 105 ? 2.207 5.207 17.058 1 98.85 105 VAL A CA 1
ATOM 801 C C . VAL A 1 105 ? 0.718 4.994 17.322 1 98.85 105 VAL A C 1
ATOM 803 O O . VAL A 1 105 ? 0.279 4.989 18.475 1 98.85 105 VAL A O 1
ATOM 806 N N . HIS A 1 106 ? -0.122 4.783 16.289 1 98.87 106 HIS A N 1
ATOM 807 C CA . HIS A 1 106 ? -1.538 4.496 16.487 1 98.87 106 HIS A CA 1
ATOM 808 C C . HIS A 1 106 ? -2.157 3.887 15.233 1 98.87 106 HIS A C 1
ATOM 810 O O . HIS A 1 106 ? -1.532 3.874 14.17 1 98.87 106 HIS A O 1
ATOM 816 N N . HIS A 1 107 ? -3.304 3.273 15.439 1 98.86 107 HIS A N 1
ATOM 817 C CA . HIS A 1 107 ? -4.184 2.819 14.368 1 98.86 107 HIS A CA 1
ATOM 818 C C . HIS A 1 107 ? -5.36 3.77 14.181 1 98.86 107 HIS A C 1
ATOM 820 O O . HIS A 1 107 ? -5.924 4.267 15.159 1 98.86 107 HIS A O 1
ATOM 826 N N . PHE A 1 108 ? -5.689 3.964 12.973 1 98.62 108 PHE A N 1
ATOM 827 C CA . PHE A 1 108 ? -6.9 4.698 12.629 1 98.62 108 PHE A CA 1
ATOM 828 C C . PHE A 1 108 ? -7.8 3.865 11.725 1 98.62 108 PHE A C 1
ATOM 830 O O . PHE A 1 108 ? -7.323 2.985 11.005 1 98.62 108 PHE A O 1
ATOM 837 N N . GLY A 1 109 ? -9.099 4.141 11.771 1 97.68 109 GLY A N 1
ATOM 838 C CA . GLY A 1 109 ? -10.025 3.366 10.961 1 97.68 109 GLY A CA 1
ATOM 839 C C . GLY A 1 109 ? -10.089 1.904 11.361 1 97.68 109 GLY A C 1
ATOM 840 O O . GLY A 1 109 ? -10.07 1.019 10.503 1 97.68 109 GLY A O 1
ATOM 841 N N . VAL A 1 110 ? -10.203 1.573 12.582 1 98.06 110 VAL A N 1
ATOM 842 C CA . VAL A 1 110 ? -9.95 0.226 13.084 1 98.06 110 VAL A CA 1
ATOM 843 C C . VAL A 1 110 ? -11.198 -0.635 12.905 1 98.06 110 VAL A C 1
ATOM 845 O O . VAL A 1 110 ? -11.145 -1.857 13.063 1 98.06 110 VAL A O 1
ATOM 848 N N . GLU A 1 111 ? -12.314 -0.07 12.527 1 96.46 111 GLU A N 1
ATOM 849 C CA . GLU A 1 111 ? -13.546 -0.82 12.3 1 96.46 111 GLU A CA 1
ATOM 850 C C . GLU A 1 111 ? -13.393 -1.793 11.134 1 96.46 111 GLU A C 1
ATOM 852 O O . GLU A 1 111 ? -14.198 -2.714 10.979 1 96.46 111 GLU A O 1
ATOM 857 N N . SER A 1 112 ? -12.341 -1.61 10.294 1 97.24 112 SER A N 1
ATOM 858 C CA . SER A 1 112 ? -12.091 -2.517 9.178 1 97.24 112 SER A CA 1
ATOM 859 C C . SER A 1 112 ? -10.709 -3.154 9.282 1 97.24 112 SER A C 1
ATOM 861 O O . SER A 1 112 ? -10.181 -3.668 8.294 1 97.24 112 SER A O 1
ATOM 863 N N . MET A 1 113 ? -10.151 -3.093 10.383 1 98.24 113 MET A N 1
ATOM 864 C CA . MET A 1 113 ? -8.8 -3.587 10.635 1 98.24 113 MET A CA 1
ATOM 865 C C . MET A 1 113 ? -8.748 -5.107 10.53 1 98.24 113 MET A C 1
ATOM 867 O O . MET A 1 113 ? -9.663 -5.797 10.984 1 98.24 113 MET A O 1
ATOM 871 N N . HIS A 1 114 ? -7.714 -5.638 9.956 1 98.49 114 HIS A N 1
ATOM 872 C CA . HIS A 1 114 ? -7.452 -7.071 9.885 1 98.49 114 HIS A CA 1
ATOM 873 C C . HIS A 1 114 ? -6.499 -7.513 10.99 1 98.49 114 HIS A C 1
ATOM 875 O O . HIS A 1 114 ? -5.279 -7.417 10.838 1 98.49 114 HIS A O 1
ATOM 881 N N . GLU A 1 115 ? -7.015 -8.09 11.969 1 98.26 115 GLU A N 1
ATOM 882 C CA . GLU A 1 115 ? -6.293 -8.378 13.204 1 98.26 115 GLU A CA 1
ATOM 883 C C . GLU A 1 115 ? -5.127 -9.329 12.953 1 98.26 115 GLU A C 1
ATOM 885 O O . GLU A 1 115 ? -4.085 -9.227 13.604 1 98.26 115 GLU A O 1
ATOM 890 N N . GLN A 1 116 ? -5.263 -10.196 12.014 1 97.46 116 GLN A N 1
ATOM 891 C CA . GLN A 1 116 ? -4.276 -11.247 11.793 1 97.46 116 GLN A CA 1
ATOM 892 C C . GLN A 1 116 ? -2.995 -10.681 11.186 1 97.46 116 GLN A C 1
ATOM 894 O O . GLN A 1 116 ? -1.982 -11.378 11.101 1 97.46 116 GLN A O 1
ATOM 899 N N . TRP A 1 117 ? -3.027 -9.435 10.822 1 98.66 117 TRP A N 1
ATOM 900 C CA . TRP A 1 117 ? -1.87 -8.826 10.176 1 98.66 117 TRP A CA 1
ATOM 901 C C . TRP A 1 117 ? -1.12 -7.919 11.145 1 98.66 117 TRP A C 1
ATOM 903 O O . TRP A 1 117 ? -0.101 -7.323 10.786 1 98.66 117 TRP A O 1
ATOM 913 N N . LEU A 1 118 ? -1.528 -7.829 12.445 1 98.72 118 LEU A N 1
ATOM 914 C CA . LEU A 1 118 ? -1.018 -6.825 13.372 1 98.72 118 LEU A CA 1
ATOM 915 C C . LEU A 1 118 ? 0.287 -7.288 14.011 1 98.72 118 LEU A C 1
ATOM 917 O O . LEU A 1 118 ? 1.112 -6.466 14.415 1 98.72 118 LEU A O 1
ATOM 921 N N . ASP A 1 119 ? 0.429 -8.518 14.2 1 98.81 119 ASP A N 1
ATOM 922 C CA . ASP A 1 119 ? 1.665 -9.11 14.703 1 98.81 119 ASP A CA 1
ATOM 923 C C . ASP A 1 119 ? 2.161 -10.216 13.775 1 98.81 119 ASP A C 1
ATOM 925 O O . ASP A 1 119 ? 1.588 -11.307 13.739 1 98.81 119 ASP A O 1
ATOM 929 N N . THR A 1 120 ? 3.272 -9.889 13.098 1 98.76 120 THR A N 1
ATOM 930 C CA . THR A 1 120 ? 3.806 -10.845 12.135 1 98.76 120 THR A CA 1
ATOM 931 C C . THR A 1 120 ? 5.211 -11.286 12.534 1 98.76 120 THR A C 1
ATOM 933 O O . THR A 1 120 ? 5.956 -11.822 11.71 1 98.76 120 THR A O 1
ATOM 936 N N . THR A 1 121 ? 5.627 -11.079 13.758 1 98.6 121 THR A N 1
ATOM 937 C CA . THR A 1 121 ? 6.998 -11.292 14.208 1 98.6 121 THR A CA 1
ATOM 938 C C . THR A 1 121 ? 7.353 -12.776 14.181 1 98.6 121 THR A C 1
ATOM 940 O O . THR A 1 121 ? 8.526 -13.137 14.068 1 98.6 121 THR A O 1
ATOM 943 N N . GLY A 1 122 ? 6.348 -13.591 14.173 1 98.46 122 GLY A N 1
ATOM 944 C CA . GLY A 1 122 ? 6.609 -15.019 14.262 1 98.46 122 GLY A CA 1
ATOM 945 C C . GLY A 1 122 ? 6.687 -15.696 12.907 1 98.46 122 GLY A C 1
ATOM 946 O O . GLY A 1 122 ? 6.955 -16.896 12.821 1 98.46 122 GLY A O 1
ATOM 947 N N . LEU A 1 123 ? 6.574 -15.046 11.88 1 98.79 123 LEU A N 1
ATOM 948 C CA . LEU A 1 123 ? 6.503 -15.639 10.549 1 98.79 123 LEU A CA 1
ATOM 949 C C . LEU A 1 123 ? 7.899 -15.923 10.005 1 98.79 123 LEU A C 1
ATOM 951 O O . LEU A 1 123 ? 8.864 -15.253 10.379 1 98.79 123 LEU A O 1
ATOM 955 N N . THR A 1 124 ? 7.967 -16.855 9.066 1 98.71 124 THR A N 1
ATOM 956 C CA . THR A 1 124 ? 9.221 -17.199 8.405 1 98.71 124 THR A CA 1
ATOM 957 C C . THR A 1 124 ? 9.718 -16.037 7.55 1 98.71 124 THR A C 1
ATOM 959 O O . THR A 1 124 ? 8.925 -15.354 6.899 1 98.71 124 THR A O 1
ATOM 962 N N . ARG A 1 125 ? 11.029 -15.858 7.585 1 98.67 125 ARG A N 1
ATOM 963 C CA . ARG A 1 125 ? 11.678 -14.776 6.852 1 98.67 125 ARG A CA 1
ATOM 964 C C . ARG A 1 125 ? 12.51 -15.319 5.695 1 98.67 125 ARG A C 1
ATOM 966 O O . ARG A 1 125 ? 13.307 -16.242 5.877 1 98.67 125 ARG A O 1
ATOM 973 N N . TYR A 1 126 ? 12.265 -14.79 4.514 1 98.45 126 TYR A N 1
ATOM 974 C CA . TYR A 1 126 ? 13.043 -15.167 3.339 1 98.45 126 TYR A CA 1
ATOM 975 C C . TYR A 1 126 ? 13.765 -13.96 2.753 1 98.45 126 TYR A C 1
ATOM 977 O O . TYR A 1 126 ? 13.175 -12.887 2.605 1 98.45 126 TYR A O 1
ATOM 985 N N . ARG A 1 127 ? 15.016 -14.163 2.449 1 97.43 127 ARG A N 1
ATOM 986 C CA . ARG A 1 127 ? 15.774 -13.144 1.731 1 97.43 127 ARG A CA 1
ATOM 987 C C . ARG A 1 127 ? 15.635 -13.319 0.223 1 97.43 127 ARG A C 1
ATOM 989 O O . ARG A 1 127 ? 15.485 -14.441 -0.266 1 97.43 127 ARG A O 1
ATOM 996 N N . THR A 1 128 ? 15.777 -12.214 -0.477 1 94.8 128 THR A N 1
ATOM 997 C CA . THR A 1 128 ? 15.676 -12.258 -1.932 1 94.8 128 THR A CA 1
ATOM 998 C C . THR A 1 128 ? 16.824 -13.066 -2.529 1 94.8 128 THR A C 1
ATOM 1000 O O . THR A 1 128 ? 16.628 -13.822 -3.483 1 94.8 128 THR A O 1
ATOM 1003 N N . ASP A 1 129 ? 18.009 -12.929 -1.956 1 94.78 129 ASP A N 1
ATOM 1004 C CA . ASP A 1 129 ? 19.185 -13.582 -2.523 1 94.78 129 ASP A CA 1
ATOM 1005 C C . ASP A 1 129 ? 19.224 -15.062 -2.149 1 94.78 129 ASP A C 1
ATOM 1007 O O . ASP A 1 129 ? 20.09 -15.804 -2.619 1 94.78 129 ASP A O 1
ATOM 1011 N N . ASP A 1 130 ? 18.276 -15.515 -1.36 1 95.44 130 ASP A N 1
ATOM 1012 C CA . ASP A 1 130 ? 18.182 -16.932 -1.02 1 95.44 130 ASP A CA 1
ATOM 1013 C C . ASP A 1 130 ? 17.215 -17.657 -1.952 1 95.44 130 ASP A C 1
ATOM 1015 O O . ASP A 1 130 ? 17.051 -18.876 -1.859 1 95.44 130 ASP A O 1
ATOM 1019 N N . ASN A 1 131 ? 16.562 -16.987 -2.829 1 96.07 131 ASN A N 1
ATOM 1020 C CA . ASN A 1 131 ? 15.658 -17.566 -3.817 1 96.07 131 ASN A CA 1
ATOM 1021 C C . ASN A 1 131 ? 16.364 -17.811 -5.148 1 96.07 131 ASN A C 1
ATOM 1023 O O . ASN A 1 131 ? 16.543 -16.884 -5.94 1 96.07 131 ASN A O 1
ATOM 1027 N N . PRO A 1 132 ? 16.703 -19.027 -5.42 1 95.86 132 PRO A N 1
ATOM 1028 C CA . PRO A 1 132 ? 17.534 -19.294 -6.597 1 95.86 132 PRO A CA 1
ATOM 1029 C C . PRO A 1 132 ? 16.854 -18.892 -7.903 1 95.86 132 PRO A C 1
ATOM 1031 O O . PRO A 1 132 ? 17.525 -18.464 -8.846 1 95.86 132 PRO A O 1
ATOM 1034 N N . GLN A 1 133 ? 15.614 -19.065 -7.982 1 95.1 133 GLN A N 1
ATOM 1035 C CA . GLN A 1 133 ? 14.91 -18.696 -9.205 1 95.1 133 GLN A CA 1
ATOM 1036 C C . GLN A 1 133 ? 14.92 -17.184 -9.41 1 95.1 133 GLN A C 1
ATOM 1038 O O . GLN A 1 133 ? 15.088 -16.705 -10.534 1 95.1 133 GLN A O 1
ATOM 1043 N N . LEU A 1 134 ? 14.737 -16.479 -8.367 1 95.53 134 LEU A N 1
ATOM 1044 C CA . LEU A 1 134 ? 14.775 -15.023 -8.442 1 95.53 134 LEU A CA 1
ATOM 1045 C C . LEU A 1 134 ? 16.177 -14.533 -8.788 1 95.53 134 LEU A C 1
ATOM 1047 O O . LEU A 1 134 ? 16.34 -13.65 -9.632 1 95.53 134 LEU A O 1
ATOM 1051 N N . VAL A 1 135 ? 17.186 -15.073 -8.163 1 96.27 135 VAL A N 1
ATOM 1052 C CA . VAL A 1 135 ? 18.575 -14.724 -8.441 1 96.27 135 VAL A CA 1
ATOM 1053 C C . VAL A 1 135 ? 18.885 -14.968 -9.916 1 96.27 135 VAL A C 1
ATOM 1055 O O . VAL A 1 135 ? 19.485 -14.12 -10.579 1 96.27 135 VAL A O 1
ATOM 1058 N N . LYS A 1 136 ? 18.452 -16.081 -10.354 1 96.65 136 LYS A N 1
ATOM 1059 C CA . LYS A 1 136 ? 18.684 -16.407 -11.758 1 96.65 136 LYS A CA 1
ATOM 1060 C C . LYS A 1 136 ? 18.046 -15.368 -12.677 1 96.65 136 LYS A C 1
ATOM 1062 O O . LYS A 1 136 ? 18.657 -14.942 -13.659 1 96.65 136 LYS A O 1
ATOM 1067 N N . ARG A 1 137 ? 16.792 -14.943 -12.439 1 96.09 137 ARG A N 1
ATOM 1068 C CA . ARG A 1 137 ? 16.113 -13.935 -13.247 1 96.09 137 ARG A CA 1
ATOM 1069 C C . ARG A 1 137 ? 16.937 -12.655 -13.332 1 96.09 137 ARG A C 1
ATOM 1071 O O . ARG A 1 137 ? 17.111 -12.093 -14.415 1 96.09 137 ARG A O 1
ATOM 1078 N N . TRP A 1 138 ? 17.441 -12.242 -12.227 1 95.98 138 TRP A N 1
ATOM 1079 C CA . TRP A 1 138 ? 18.22 -11.009 -12.18 1 95.98 138 TRP A CA 1
ATOM 1080 C C . TRP A 1 138 ? 19.545 -11.175 -12.917 1 95.98 138 TRP A C 1
ATOM 1082 O O . TRP A 1 138 ? 19.922 -10.326 -13.728 1 95.98 138 TRP A O 1
ATOM 1092 N N . MET A 1 139 ? 20.232 -12.296 -12.612 1 96.35 139 MET A N 1
ATOM 1093 C CA . MET A 1 139 ? 21.534 -12.535 -13.228 1 96.35 139 MET A CA 1
ATOM 1094 C C . MET A 1 139 ? 21.406 -12.66 -14.742 1 96.35 139 MET A C 1
ATOM 1096 O O . MET A 1 139 ? 22.234 -12.131 -15.486 1 96.35 139 MET A O 1
ATOM 1100 N N . ASP A 1 140 ? 20.36 -13.298 -15.149 1 96.44 140 ASP A N 1
ATOM 1101 C CA . ASP A 1 140 ? 20.142 -13.477 -16.582 1 96.44 140 ASP A CA 1
ATOM 1102 C C . ASP A 1 140 ? 19.794 -12.151 -17.254 1 96.44 140 ASP A C 1
ATOM 1104 O O . ASP A 1 140 ? 20.123 -11.937 -18.422 1 96.44 140 ASP A O 1
ATOM 1108 N N . SER A 1 141 ? 19.184 -11.322 -16.523 1 95.22 141 SER A N 1
ATOM 1109 C CA . SER A 1 141 ? 18.659 -10.099 -17.121 1 95.22 141 SER A CA 1
ATOM 1110 C C . SER A 1 141 ? 19.696 -8.981 -17.097 1 95.22 141 SER A C 1
ATOM 1112 O O . SER A 1 141 ? 19.909 -8.303 -18.105 1 95.22 141 SER A O 1
ATOM 1114 N N . VAL A 1 142 ? 20.275 -8.771 -15.955 1 94.49 142 VAL A N 1
ATOM 1115 C CA . VAL A 1 142 ? 21.13 -7.594 -15.842 1 94.49 142 VAL A CA 1
ATOM 1116 C C . VAL A 1 142 ? 22.497 -7.998 -15.293 1 94.49 142 VAL A C 1
ATOM 1118 O O . VAL A 1 142 ? 23.406 -7.169 -15.204 1 94.49 142 VAL A O 1
ATOM 1121 N N . GLY A 1 143 ? 22.69 -9.204 -14.86 1 94.88 143 GLY A N 1
ATOM 1122 C CA . GLY A 1 143 ? 23.982 -9.721 -14.439 1 94.88 143 GLY A CA 1
ATOM 1123 C C . GLY A 1 143 ? 24.302 -9.416 -12.988 1 94.88 143 GLY A C 1
ATOM 1124 O O . GLY A 1 143 ? 25.442 -9.585 -12.55 1 94.88 143 GLY A O 1
ATOM 1125 N N . LYS A 1 144 ? 23.395 -8.882 -12.277 1 93.39 144 LYS A N 1
ATOM 1126 C CA . LYS A 1 144 ? 23.583 -8.59 -10.859 1 93.39 144 LYS A CA 1
ATOM 1127 C C . LYS A 1 144 ? 22.243 -8.498 -10.134 1 93.39 144 LYS A C 1
ATOM 1129 O O . LYS A 1 144 ? 21.197 -8.343 -10.768 1 93.39 144 LYS A O 1
ATOM 1134 N N . LEU A 1 145 ? 22.252 -8.621 -8.796 1 90.36 145 LEU A N 1
ATOM 1135 C CA . LEU A 1 145 ? 21.075 -8.388 -7.966 1 90.36 145 LEU A CA 1
ATOM 1136 C C . LEU A 1 145 ? 20.862 -6.896 -7.73 1 90.36 145 LEU A C 1
ATOM 1138 O O . LEU A 1 145 ? 21.819 -6.118 -7.749 1 90.36 145 LEU A O 1
ATOM 1142 N N . PRO A 1 146 ? 19.618 -6.541 -7.471 1 85.8 146 PRO A N 1
ATOM 1143 C CA . PRO A 1 146 ? 19.374 -5.122 -7.198 1 85.8 146 PRO A CA 1
ATOM 1144 C C . PRO A 1 146 ? 19.942 -4.674 -5.854 1 85.8 146 PRO A C 1
ATOM 1146 O O . PRO A 1 146 ? 20.091 -5.488 -4.94 1 85.8 146 PRO A O 1
ATOM 1149 N N . ASP A 1 1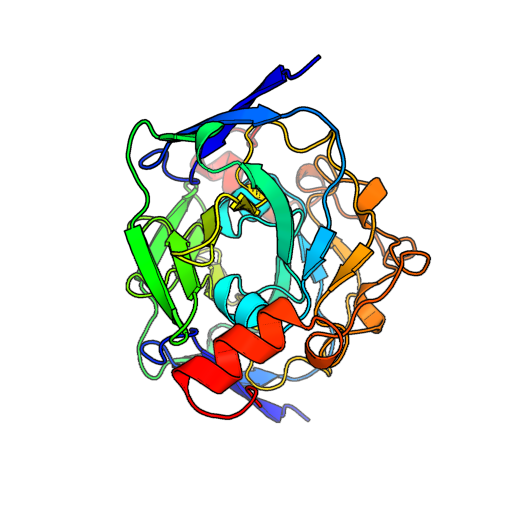47 ? 20.166 -3.387 -5.726 1 75.91 147 ASP A N 1
ATOM 1150 C CA . ASP A 1 147 ? 20.7 -2.815 -4.493 1 75.91 147 ASP A CA 1
ATOM 1151 C C . ASP A 1 147 ? 19.598 -2.629 -3.452 1 75.91 147 ASP A C 1
ATOM 1153 O O . ASP A 1 147 ? 18.434 -2.422 -3.802 1 75.91 147 ASP A O 1
ATOM 1157 N N . MET B 1 1 ? -11.946 -26.625 -1.392 1 82.67 1 MET B N 1
ATOM 1158 C CA . MET B 1 1 ? -12.344 -26.253 -2.747 1 82.67 1 MET B CA 1
ATOM 1159 C C . MET B 1 1 ? -12.069 -24.777 -3.009 1 82.67 1 MET B C 1
ATOM 1161 O O . MET B 1 1 ? -12.124 -23.958 -2.09 1 82.67 1 MET B O 1
ATOM 1165 N N . ALA B 1 2 ? -11.642 -24.369 -4.207 1 92.44 2 ALA B N 1
ATOM 1166 C CA . ALA B 1 2 ? -11.38 -22.982 -4.584 1 92.44 2 ALA B CA 1
ATOM 1167 C C . ALA B 1 2 ? -12.666 -22.162 -4.588 1 92.44 2 ALA B C 1
ATOM 1169 O O . ALA B 1 2 ? -13.734 -22.672 -4.936 1 92.44 2 ALA B O 1
ATOM 1170 N N . GLU B 1 3 ? -12.605 -21.02 -4.076 1 96.96 3 GLU B N 1
ATOM 1171 C CA . GLU B 1 3 ? -13.711 -20.068 -4.036 1 96.96 3 GLU B CA 1
ATOM 1172 C C . GLU B 1 3 ? -13.458 -18.889 -4.971 1 96.96 3 GLU B C 1
ATOM 1174 O O . GLU B 1 3 ? -12.331 -18.401 -5.073 1 96.96 3 GLU B O 1
ATOM 1179 N N . GLU B 1 4 ? -14.539 -18.497 -5.566 1 98.33 4 GLU B N 1
ATOM 1180 C CA . GLU B 1 4 ? -14.448 -17.308 -6.407 1 98.33 4 GLU B CA 1
ATOM 1181 C C . GLU B 1 4 ? -14.504 -16.033 -5.57 1 98.33 4 GLU B C 1
ATOM 1183 O O . GLU B 1 4 ? -15.414 -15.858 -4.757 1 98.33 4 GLU B O 1
ATOM 1188 N N . MET B 1 5 ? -13.551 -15.216 -5.744 1 98.75 5 MET B N 1
ATOM 1189 C CA . MET B 1 5 ? -13.528 -13.911 -5.091 1 98.75 5 MET B CA 1
ATOM 1190 C C . MET B 1 5 ? -13.396 -12.791 -6.118 1 98.75 5 MET B C 1
ATOM 1192 O O . MET B 1 5 ? -12.761 -12.969 -7.159 1 98.75 5 MET B O 1
ATOM 1196 N N . THR B 1 6 ? -13.964 -11.655 -5.838 1 98.78 6 THR B N 1
ATOM 1197 C CA . THR B 1 6 ? -13.888 -10.489 -6.711 1 98.78 6 THR B CA 1
ATOM 1198 C C . THR B 1 6 ? -12.994 -9.414 -6.1 1 98.78 6 THR B C 1
ATOM 1200 O O . THR B 1 6 ? -12.709 -9.443 -4.901 1 98.78 6 THR B O 1
ATOM 1203 N N . GLY B 1 7 ? -12.509 -8.592 -6.938 1 98.75 7 GLY B N 1
ATOM 1204 C CA . GLY B 1 7 ? -11.693 -7.457 -6.539 1 98.75 7 GLY B CA 1
ATOM 1205 C C . GLY B 1 7 ? -11.5 -6.442 -7.649 1 98.75 7 GLY B C 1
ATOM 1206 O O . GLY B 1 7 ? -12.115 -6.551 -8.712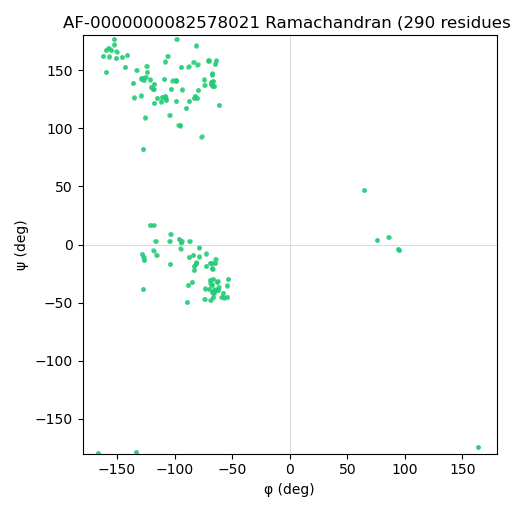 1 98.75 7 GLY B O 1
ATOM 1207 N N . GLY B 1 8 ? -10.733 -5.376 -7.33 1 98.77 8 GLY B N 1
ATOM 1208 C CA . GLY B 1 8 ? -10.464 -4.318 -8.291 1 98.77 8 GLY B CA 1
ATOM 1209 C C . GLY B 1 8 ? -9.936 -3.049 -7.649 1 98.77 8 GLY B C 1
ATOM 1210 O O . GLY B 1 8 ? -9.661 -3.023 -6.448 1 98.77 8 GLY B O 1
ATOM 1211 N N . CYS B 1 9 ? -9.816 -2.086 -8.524 1 98.81 9 CYS B N 1
ATOM 1212 C CA . CYS B 1 9 ? -9.273 -0.813 -8.064 1 98.81 9 CYS B CA 1
ATOM 1213 C C . CYS B 1 9 ? -10.349 0.026 -7.385 1 98.81 9 CYS B C 1
ATOM 1215 O O . CYS B 1 9 ? -11.528 -0.331 -7.41 1 98.81 9 CYS B O 1
ATOM 1217 N N . GLN B 1 10 ? -9.974 1.07 -6.803 1 97.69 10 GLN B N 1
ATOM 1218 C CA . GLN B 1 10 ? -10.845 1.894 -5.971 1 97.69 10 GLN B CA 1
ATOM 1219 C C . GLN B 1 10 ? -11.911 2.591 -6.812 1 97.69 10 GLN B C 1
ATOM 1221 O O . GLN B 1 10 ? -13.049 2.756 -6.369 1 97.69 10 GLN B O 1
ATOM 1226 N N . CYS B 1 11 ? -11.591 3.002 -8.048 1 98.3 11 CYS B N 1
ATOM 1227 C CA . CYS B 1 11 ? -12.526 3.789 -8.843 1 98.3 11 CYS B CA 1
ATOM 1228 C C . CYS B 1 11 ? -13.465 2.886 -9.634 1 98.3 11 CYS B C 1
ATOM 1230 O O . CYS B 1 11 ? -14.386 3.369 -10.296 1 98.3 11 CYS B O 1
ATOM 1232 N N . GLY B 1 12 ? -13.155 1.618 -9.644 1 98.17 12 GLY B N 1
ATOM 1233 C CA . GLY B 1 12 ? -14.044 0.667 -10.292 1 98.17 12 GLY B CA 1
ATOM 1234 C C . GLY B 1 12 ? -13.665 0.381 -11.733 1 98.17 12 GLY B C 1
ATOM 1235 O O . GLY B 1 12 ? -14.235 -0.51 -12.366 1 98.17 12 GLY B O 1
ATOM 1236 N N . ARG B 1 13 ? -12.673 1.035 -12.291 1 98.63 13 ARG B N 1
ATOM 1237 C CA . ARG B 1 13 ? -12.278 0.882 -13.687 1 98.63 13 ARG B CA 1
ATOM 1238 C C . ARG B 1 13 ? -11.735 -0.518 -13.953 1 98.63 13 ARG B C 1
ATOM 1240 O O . ARG B 1 13 ? -11.981 -1.094 -15.015 1 98.63 13 ARG B O 1
ATOM 1247 N N . VAL B 1 14 ? -10.979 -1.019 -13.074 1 98.85 14 VAL B N 1
ATOM 1248 C CA . VAL B 1 14 ? -10.398 -2.354 -13.177 1 98.85 14 VAL B CA 1
ATOM 1249 C C . VAL B 1 14 ? -11.092 -3.297 -12.197 1 98.85 14 VAL B C 1
ATOM 1251 O O . VAL B 1 14 ? -11.19 -3 -11.004 1 98.85 14 VAL B O 1
ATOM 1254 N N . ARG B 1 15 ? -11.617 -4.364 -12.686 1 98.82 15 ARG B N 1
ATOM 1255 C CA . ARG B 1 15 ? -12.26 -5.395 -11.878 1 98.82 15 ARG B CA 1
ATOM 1256 C C . ARG B 1 15 ? -11.78 -6.785 -12.281 1 98.82 15 ARG B C 1
ATOM 1258 O O . ARG B 1 15 ? -11.431 -7.015 -13.441 1 98.82 15 ARG B O 1
ATOM 1265 N N . TYR B 1 16 ? -11.769 -7.681 -11.328 1 98.89 16 TYR B N 1
ATOM 1266 C CA . TYR B 1 16 ? -11.375 -9.052 -11.631 1 98.89 16 TYR B CA 1
ATOM 1267 C C . TYR B 1 16 ? -12.163 -10.046 -10.787 1 98.89 16 TYR B C 1
ATOM 1269 O O . TYR B 1 16 ? -12.806 -9.664 -9.806 1 98.89 16 TYR B O 1
ATOM 1277 N N . VAL B 1 17 ? -12.173 -11.27 -11.245 1 98.89 17 VAL B N 1
ATOM 1278 C CA . VAL B 1 17 ? -12.595 -12.454 -10.503 1 98.89 17 VAL B CA 1
ATOM 1279 C C . VAL B 1 17 ? -11.424 -13.425 -10.37 1 98.89 17 VAL B C 1
ATOM 1281 O O . VAL B 1 17 ? -10.717 -13.693 -11.344 1 98.89 17 VAL B O 1
ATOM 1284 N N . ALA B 1 18 ? -11.209 -13.95 -9.202 1 98.81 18 ALA B N 1
ATOM 1285 C CA . ALA B 1 18 ? -10.1 -14.863 -8.939 1 98.81 18 ALA B CA 1
ATOM 1286 C C . ALA B 1 18 ? -10.586 -16.131 -8.243 1 98.81 18 ALA B C 1
ATOM 1288 O O . ALA B 1 18 ? -11.466 -16.075 -7.381 1 98.81 18 ALA B O 1
ATOM 1289 N N . GLN B 1 19 ? -9.991 -17.174 -8.607 1 98.77 19 GLN B N 1
ATOM 1290 C CA . GLN B 1 19 ? -10.191 -18.421 -7.877 1 98.77 19 GLN B CA 1
ATOM 1291 C C . GLN B 1 19 ? -9.17 -18.571 -6.754 1 98.77 19 GLN B C 1
ATOM 1293 O O . GLN B 1 19 ? -7.967 -18.659 -7.008 1 98.77 19 GLN B O 1
ATOM 1298 N N . VAL B 1 20 ? -9.637 -18.625 -5.55 1 98.65 20 VAL B N 1
ATOM 1299 C CA . VAL B 1 20 ? -8.767 -18.663 -4.379 1 98.65 20 VAL B CA 1
ATOM 1300 C C . VAL B 1 20 ? -8.936 -19.995 -3.652 1 98.65 20 VAL B C 1
ATOM 1302 O O . VAL B 1 20 ? -10.041 -20.341 -3.227 1 98.65 20 VAL B O 1
ATOM 1305 N N . ALA B 1 21 ? -7.828 -20.695 -3.426 1 97.8 21 ALA B N 1
ATOM 1306 C CA . ALA B 1 21 ? -7.904 -22.066 -2.929 1 97.8 21 ALA B CA 1
ATOM 1307 C C . ALA B 1 21 ? -7.55 -22.133 -1.446 1 97.8 21 ALA B C 1
ATOM 1309 O O . ALA B 1 21 ? -7.799 -23.145 -0.787 1 97.8 21 ALA B O 1
ATOM 1310 N N . ASP B 1 22 ? -6.939 -21.121 -0.918 1 98.09 22 ASP B N 1
ATOM 1311 C CA . ASP B 1 22 ? -6.527 -21.08 0.481 1 98.09 22 ASP B CA 1
ATOM 1312 C C . ASP B 1 22 ? -6.466 -19.643 0.994 1 98.09 22 ASP B C 1
ATOM 1314 O O . ASP B 1 22 ? -6.666 -18.697 0.23 1 98.09 22 ASP B O 1
ATOM 1318 N N . ASP B 1 23 ? -6.172 -19.502 2.231 1 98.3 23 ASP B N 1
ATOM 1319 C CA . ASP B 1 23 ? -6.225 -18.195 2.879 1 98.3 23 ASP B CA 1
ATOM 1320 C C . ASP B 1 23 ? -4.823 -17.623 3.077 1 98.3 23 ASP B C 1
ATOM 1322 O O . ASP B 1 23 ? -4.653 -16.602 3.747 1 98.3 23 ASP B O 1
ATOM 1326 N N . GLU B 1 24 ? -3.811 -18.284 2.487 1 98.64 24 GLU B N 1
ATOM 1327 C CA . GLU B 1 24 ? -2.434 -17.867 2.731 1 98.64 24 GLU B CA 1
ATOM 1328 C C . GLU B 1 24 ? -2.065 -16.656 1.88 1 98.64 24 GLU B C 1
ATOM 1330 O O . GLU B 1 24 ? -2.407 -16.593 0.697 1 98.64 24 GLU B O 1
ATOM 1335 N N . ALA B 1 25 ? -1.511 -15.754 2.469 1 98.85 25 ALA B N 1
ATOM 1336 C CA . ALA B 1 25 ? -0.89 -14.58 1.862 1 98.85 25 ALA B CA 1
ATOM 1337 C C . ALA B 1 25 ? 0.486 -14.313 2.466 1 98.85 25 ALA B C 1
ATOM 1339 O O . ALA B 1 25 ? 1.002 -15.128 3.235 1 98.85 25 ALA B O 1
ATOM 1340 N N . TYR B 1 26 ? 1.163 -13.227 2.012 1 98.87 26 TYR B N 1
ATOM 1341 C CA . TYR B 1 26 ? 2.482 -12.948 2.567 1 98.87 26 TYR B CA 1
ATOM 1342 C C . TYR B 1 26 ? 2.827 -11.469 2.44 1 98.87 26 TYR B C 1
ATOM 1344 O O . TYR B 1 26 ? 2.101 -10.71 1.794 1 98.87 26 TYR B O 1
ATOM 1352 N N . LEU B 1 27 ? 3.862 -11.092 3.131 1 98.89 27 LEU B N 1
ATOM 1353 C CA . LEU B 1 27 ? 4.349 -9.717 3.086 1 98.89 27 LEU B CA 1
ATOM 1354 C C . LEU B 1 27 ? 5.67 -9.633 2.33 1 98.89 27 LEU B C 1
ATOM 1356 O O . LEU B 1 27 ? 6.613 -10.366 2.637 1 98.89 27 LEU B O 1
ATOM 1360 N N . CYS B 1 28 ? 5.703 -8.795 1.417 1 98.66 28 CYS B N 1
ATOM 1361 C CA . CYS B 1 28 ? 6.972 -8.467 0.777 1 98.66 28 CYS B CA 1
ATOM 1362 C C . CYS B 1 28 ? 7.509 -7.133 1.282 1 98.66 28 CYS B C 1
ATOM 1364 O O . CYS B 1 28 ? 6.785 -6.136 1.304 1 98.66 28 CYS B O 1
ATOM 1366 N N . HIS B 1 29 ? 8.793 -7.099 1.606 1 98.34 29 HIS B N 1
ATOM 1367 C CA . HIS B 1 29 ? 9.399 -5.944 2.257 1 98.34 29 HIS B CA 1
ATOM 1368 C C . HIS B 1 29 ? 10.465 -5.308 1.371 1 98.34 29 HIS B C 1
ATOM 1370 O O . HIS B 1 29 ? 11.152 -4.374 1.791 1 98.34 29 HIS B O 1
ATOM 1376 N N . CYS B 1 30 ? 10.668 -5.787 0.166 1 97.37 30 CYS B N 1
ATOM 1377 C CA . CYS B 1 30 ? 11.742 -5.205 -0.631 1 97.37 30 CYS B CA 1
ATOM 1378 C C . CYS B 1 30 ? 11.457 -3.741 -0.945 1 97.37 30 CYS B C 1
ATOM 1380 O O . CYS B 1 30 ? 10.297 -3.327 -0.991 1 97.37 30 CYS B O 1
ATOM 1382 N N . ARG B 1 31 ? 12.448 -2.995 -1.248 1 96.58 31 ARG B N 1
ATOM 1383 C CA . ARG B 1 31 ? 12.307 -1.556 -1.446 1 96.58 31 ARG B CA 1
ATOM 1384 C C . ARG B 1 31 ? 11.47 -1.254 -2.685 1 96.58 31 ARG B C 1
ATOM 1386 O O . ARG B 1 31 ? 10.755 -0.251 -2.727 1 96.58 31 ARG B O 1
ATOM 1393 N N . MET B 1 32 ? 11.502 -2.092 -3.655 1 96.66 32 MET B N 1
ATOM 1394 C CA . MET B 1 32 ? 10.709 -1.87 -4.861 1 96.66 32 MET B CA 1
ATOM 1395 C C . MET B 1 32 ? 9.217 -1.953 -4.554 1 96.66 32 MET B C 1
ATOM 1397 O O . MET B 1 32 ? 8.439 -1.109 -5.003 1 96.66 32 MET B O 1
ATOM 1401 N N . CYS B 1 33 ? 8.869 -2.911 -3.743 1 97.74 33 CYS B N 1
ATOM 1402 C CA . CYS B 1 33 ? 7.465 -3.058 -3.376 1 97.74 33 CYS B CA 1
ATOM 1403 C C . CYS B 1 33 ? 7.017 -1.919 -2.467 1 97.74 33 CYS B C 1
ATOM 1405 O O . CYS B 1 33 ? 5.886 -1.444 -2.573 1 97.74 33 CYS B O 1
ATOM 1407 N N . GLN B 1 34 ? 7.913 -1.522 -1.571 1 98.05 34 GLN B N 1
ATOM 1408 C CA . GLN B 1 34 ? 7.607 -0.372 -0.726 1 98.05 34 GLN B CA 1
ATOM 1409 C C . GLN B 1 34 ? 7.315 0.867 -1.568 1 98.05 34 GLN B C 1
ATOM 1411 O O . GLN B 1 34 ? 6.319 1.557 -1.343 1 98.05 34 GLN B O 1
ATOM 1416 N N . ARG B 1 35 ? 8.057 1.04 -2.553 1 97.17 35 ARG B N 1
ATOM 1417 C CA . ARG B 1 35 ? 7.871 2.209 -3.406 1 97.17 35 ARG B CA 1
ATOM 1418 C C . ARG B 1 35 ? 6.63 2.058 -4.281 1 97.17 35 ARG B C 1
ATOM 1420 O O . ARG B 1 35 ? 5.885 3.019 -4.482 1 97.17 35 ARG B O 1
ATOM 1427 N N . ALA B 1 36 ? 6.375 0.905 -4.753 1 97.93 36 ALA B N 1
ATOM 1428 C CA . ALA B 1 36 ? 5.252 0.653 -5.652 1 97.93 36 ALA B CA 1
ATOM 1429 C C . ALA B 1 36 ? 3.921 0.927 -4.957 1 97.93 36 ALA B C 1
ATOM 1431 O O . ALA B 1 36 ? 2.965 1.38 -5.59 1 97.93 36 ALA B O 1
ATOM 1432 N N . THR B 1 37 ? 3.902 0.682 -3.652 1 98.04 37 THR B N 1
ATOM 1433 C CA . THR B 1 37 ? 2.616 0.744 -2.968 1 98.04 37 THR B CA 1
ATOM 1434 C C . THR B 1 37 ? 2.603 1.874 -1.942 1 98.04 37 THR B C 1
ATOM 1436 O O . THR B 1 37 ? 1.575 2.141 -1.317 1 98.04 37 THR B O 1
ATOM 1439 N N . GLY B 1 38 ? 3.752 2.462 -1.718 1 98.02 38 GLY B N 1
ATOM 1440 C CA . GLY B 1 38 ? 3.868 3.511 -0.717 1 98.02 38 GLY B CA 1
ATOM 1441 C C . GLY B 1 38 ? 3.878 2.98 0.704 1 98.02 38 GLY B C 1
ATOM 1442 O O . GLY B 1 38 ? 3.836 3.755 1.662 1 98.02 38 GLY B O 1
ATOM 1443 N N . GLY B 1 39 ? 3.865 1.725 0.886 1 98.26 39 GLY B N 1
ATOM 1444 C CA . GLY B 1 39 ? 3.78 1.112 2.202 1 98.26 39 GLY B CA 1
ATOM 1445 C C . GLY B 1 39 ? 5.127 0.667 2.741 1 98.26 39 GLY B C 1
ATOM 1446 O O . GLY B 1 39 ? 6.149 0.812 2.067 1 98.26 39 GLY B O 1
ATOM 1447 N N . VAL B 1 40 ? 5.139 0.164 3.958 1 98.63 40 VAL B N 1
ATOM 1448 C CA . VAL B 1 40 ? 6.352 -0.386 4.553 1 98.63 40 VAL B CA 1
ATOM 1449 C C . VAL B 1 40 ? 6.546 -1.828 4.09 1 98.63 40 VAL B C 1
ATOM 1451 O O . VAL B 1 40 ? 7.629 -2.397 4.249 1 98.63 40 VAL B O 1
ATOM 1454 N N . SER B 1 41 ? 5.538 -2.389 3.636 1 98.56 41 SER B N 1
ATOM 1455 C CA . SER B 1 41 ? 5.441 -3.695 2.992 1 98.56 41 SER B CA 1
ATOM 1456 C C . SER B 1 41 ? 4.171 -3.806 2.156 1 98.56 41 SER B C 1
ATOM 1458 O O . SER B 1 41 ? 3.31 -2.925 2.205 1 98.56 41 SER B O 1
ATOM 1460 N N . ILE B 1 42 ? 4.124 -4.802 1.362 1 98.46 42 ILE B N 1
ATOM 1461 C CA . ILE B 1 42 ? 2.9 -5.076 0.616 1 98.46 42 ILE B CA 1
ATOM 1462 C C . ILE B 1 42 ? 2.386 -6.471 0.964 1 98.46 42 ILE B C 1
ATOM 1464 O O . ILE B 1 42 ? 3.172 -7.407 1.124 1 98.46 42 ILE B O 1
ATOM 1468 N N . ALA B 1 43 ? 1.091 -6.609 1.189 1 98.85 43 ALA B N 1
ATOM 1469 C CA . ALA B 1 43 ? 0.42 -7.895 1.364 1 98.85 43 ALA B CA 1
ATOM 1470 C C . ALA B 1 43 ? -0.017 -8.472 0.021 1 98.85 43 ALA B C 1
ATOM 1472 O O . ALA B 1 43 ? -0.814 -7.861 -0.695 1 98.85 43 ALA B O 1
ATOM 1473 N N . PHE B 1 44 ? 0.455 -9.72 -0.277 1 98.91 44 PHE B N 1
ATOM 1474 C CA . PHE B 1 44 ? 0.177 -10.349 -1.563 1 98.91 44 PHE B CA 1
ATOM 1475 C C . PHE B 1 44 ? -0.55 -11.674 -1.371 1 98.91 44 PHE B C 1
ATOM 1477 O O . PHE B 1 44 ? -0.246 -12.427 -0.443 1 98.91 44 PHE B O 1
ATOM 1484 N N . LYS B 1 45 ? -1.428 -11.903 -2.233 1 98.91 45 LYS B N 1
ATOM 1485 C CA . LYS B 1 45 ? -1.983 -13.23 -2.485 1 98.91 45 LYS B CA 1
ATOM 1486 C C . LYS B 1 45 ? -1.426 -13.822 -3.777 1 98.91 45 LYS B C 1
ATOM 1488 O O . LYS B 1 45 ? -1.671 -13.294 -4.864 1 98.91 45 LYS B O 1
ATOM 1493 N N . ASN B 1 46 ? -0.641 -14.848 -3.626 1 98.78 46 ASN B N 1
ATOM 1494 C CA . ASN B 1 46 ? -0.081 -15.537 -4.784 1 98.78 46 ASN B CA 1
ATOM 1495 C C . ASN B 1 46 ? -1.07 -16.539 -5.373 1 98.78 46 ASN B C 1
ATOM 1497 O O . ASN B 1 46 ? -1.667 -17.331 -4.642 1 98.78 46 ASN B O 1
ATOM 1501 N N . LEU B 1 47 ? -1.286 -16.422 -6.632 1 98.43 47 LEU B N 1
ATOM 1502 C CA . LEU B 1 47 ? -2.176 -17.36 -7.309 1 98.43 47 LEU B CA 1
ATOM 1503 C C . LEU B 1 47 ? -1.759 -17.552 -8.763 1 98.43 47 LEU B C 1
ATOM 1505 O O . LEU B 1 47 ? -0.928 -16.802 -9.279 1 98.43 47 LEU B O 1
ATOM 1509 N N . LYS B 1 48 ? -2.287 -18.605 -9.425 1 98.57 48 LYS B N 1
ATOM 1510 C CA . LYS B 1 48 ? -2.037 -18.809 -10.849 1 98.57 48 LYS B CA 1
ATOM 1511 C C . LYS B 1 48 ? -2.682 -17.707 -11.684 1 98.57 48 LYS B C 1
ATOM 1513 O O . LYS B 1 48 ? -3.835 -17.337 -11.45 1 98.57 48 LYS B O 1
ATOM 1518 N N . LYS B 1 49 ? -1.906 -17.236 -12.66 1 98.46 49 LYS B N 1
ATOM 1519 C CA . LYS B 1 49 ? -2.453 -16.255 -13.593 1 98.46 49 LYS B CA 1
ATOM 1520 C C . LYS B 1 49 ? -3.74 -16.765 -14.235 1 98.46 49 LYS B C 1
ATOM 1522 O O . LYS B 1 49 ? -4.69 -16.003 -14.424 1 98.46 49 LYS B O 1
ATOM 1527 N N . ALA B 1 50 ? -3.832 -18.021 -14.493 1 98.32 50 ALA B N 1
ATOM 1528 C CA . ALA B 1 50 ? -4.971 -18.654 -15.153 1 98.32 50 ALA B CA 1
ATOM 1529 C C . ALA B 1 50 ? -6.215 -18.602 -14.271 1 98.32 50 ALA B C 1
ATOM 1531 O O . ALA B 1 50 ? -7.334 -18.799 -14.753 1 98.32 50 ALA B O 1
ATOM 1532 N N . ASP B 1 51 ? -6.046 -18.33 -13.008 1 98.58 51 ASP B N 1
ATOM 1533 C CA . ASP B 1 51 ? -7.156 -18.313 -12.059 1 98.58 51 ASP B CA 1
ATOM 1534 C C . ASP B 1 51 ? -7.69 -16.896 -11.864 1 98.58 51 ASP B C 1
ATOM 1536 O O . ASP B 1 51 ? -8.545 -16.662 -11.008 1 98.58 51 ASP B O 1
ATOM 1540 N N . VAL B 1 52 ? -7.163 -15.989 -12.608 1 98.76 52 VAL B N 1
ATOM 1541 C CA . VAL B 1 52 ? -7.59 -14.596 -12.521 1 98.76 52 VAL B CA 1
ATOM 1542 C C . VAL B 1 52 ? -8.188 -14.155 -13.855 1 98.76 52 VAL B C 1
ATOM 1544 O O . VAL B 1 52 ? -7.534 -14.245 -14.896 1 98.76 52 VAL B O 1
ATOM 1547 N N . ARG B 1 53 ? -9.385 -13.741 -13.793 1 98.75 53 ARG B N 1
ATOM 1548 C CA . ARG B 1 53 ? -10.057 -13.175 -14.959 1 98.75 53 ARG B CA 1
ATOM 1549 C C . ARG B 1 53 ? -10.317 -11.684 -14.771 1 98.75 53 ARG B C 1
ATOM 1551 O O . ARG B 1 53 ? -11.024 -11.284 -13.844 1 98.75 53 ARG B O 1
ATOM 1558 N N . TRP B 1 54 ? -9.826 -10.926 -15.663 1 98.66 54 TRP B N 1
ATOM 1559 C CA . TRP B 1 54 ? -10.02 -9.48 -15.63 1 98.66 54 TRP B CA 1
ATOM 1560 C C . TRP B 1 54 ? -11.225 -9.073 -16.471 1 98.66 54 TRP B C 1
ATOM 1562 O O . TRP B 1 54 ? -11.392 -9.546 -17.598 1 98.66 54 TRP B O 1
ATOM 1572 N N . GLU B 1 55 ? -12.013 -8.251 -15.884 1 98.34 55 GLU B N 1
ATOM 1573 C CA . GLU B 1 55 ? -13.021 -7.599 -16.715 1 98.34 55 GLU B CA 1
ATOM 1574 C C . GLU B 1 55 ? -12.395 -6.531 -17.608 1 98.34 55 GLU B C 1
ATOM 1576 O O . GLU B 1 55 ? -12.745 -6.414 -18.784 1 98.34 55 GLU B O 1
ATOM 1581 N N . ARG B 1 56 ? -11.572 -5.742 -16.994 1 97.07 56 ARG B N 1
ATOM 1582 C CA . ARG B 1 56 ? -10.638 -4.844 -17.665 1 97.07 56 ARG B CA 1
ATOM 1583 C C . ARG B 1 56 ? -9.225 -5.014 -17.118 1 97.07 56 ARG B C 1
ATOM 1585 O O . ARG B 1 56 ? -9.005 -4.914 -15.909 1 97.07 56 ARG B O 1
ATOM 1592 N N . ALA B 1 57 ? -8.348 -5.195 -17.98 1 96.39 57 ALA B N 1
ATOM 1593 C CA . ALA B 1 57 ? -6.965 -5.4 -17.555 1 96.39 57 ALA B CA 1
ATOM 1594 C C . ALA B 1 57 ? -6.391 -4.135 -16.925 1 96.39 57 ALA B C 1
ATOM 1596 O O . ALA B 1 57 ? -6.707 -3.022 -17.354 1 96.39 57 ALA B O 1
ATOM 1597 N N . PRO B 1 58 ? -5.527 -4.319 -15.944 1 98.73 58 PRO B N 1
ATOM 1598 C CA . PRO B 1 58 ? -4.873 -3.147 -15.357 1 98.73 58 PRO B CA 1
ATOM 1599 C C . PRO B 1 58 ? -3.862 -2.501 -16.302 1 98.73 58 PRO B C 1
ATOM 1601 O O . PRO B 1 58 ? -3.464 -3.111 -17.298 1 98.73 58 PRO B O 1
ATOM 1604 N N . ASP B 1 59 ? -3.574 -1.232 -16.036 1 98.84 59 ASP B N 1
ATOM 1605 C CA . ASP B 1 59 ? -2.384 -0.626 -16.626 1 98.84 59 ASP B CA 1
ATOM 1606 C C . ASP B 1 59 ? -1.113 -1.293 -16.108 1 98.84 59 ASP B C 1
ATOM 1608 O O . ASP B 1 59 ? -1.114 -1.89 -15.029 1 98.84 59 ASP B O 1
ATOM 1612 N N . ARG B 1 60 ? -0.11 -1.207 -16.879 1 98.62 60 ARG B N 1
ATOM 1613 C CA . ARG B 1 60 ? 1.084 -1.985 -16.563 1 98.62 60 ARG B CA 1
ATOM 1614 C C . ARG B 1 60 ? 2.321 -1.095 -16.514 1 98.62 60 ARG B C 1
ATOM 1616 O O . ARG B 1 60 ? 2.452 -0.161 -17.308 1 98.62 60 ARG B O 1
ATOM 1623 N N . TYR B 1 61 ? 3.154 -1.403 -15.591 1 98.79 61 TYR B N 1
ATOM 1624 C CA . TYR B 1 61 ? 4.448 -0.745 -15.445 1 98.79 61 TYR B CA 1
ATOM 1625 C C . TYR B 1 61 ? 5.554 -1.764 -15.198 1 98.79 61 TYR B C 1
ATOM 1627 O O . TYR B 1 61 ? 5.469 -2.567 -14.266 1 98.79 61 TYR B O 1
ATOM 1635 N N . ALA B 1 62 ? 6.615 -1.685 -16.048 1 98.25 62 ALA B N 1
ATOM 1636 C CA . ALA B 1 62 ? 7.795 -2.513 -15.808 1 98.25 62 ALA B CA 1
ATOM 1637 C C . ALA B 1 62 ? 8.641 -1.946 -14.672 1 98.25 62 ALA B C 1
ATOM 1639 O O . ALA B 1 62 ? 9.528 -1.121 -14.902 1 98.25 62 ALA B O 1
ATOM 1640 N N . SER B 1 63 ? 8.386 -2.425 -13.478 1 96.18 63 SER B N 1
ATOM 1641 C CA . SER B 1 63 ? 9.049 -1.886 -12.295 1 96.18 63 SER B CA 1
ATOM 1642 C C . SER B 1 63 ? 10.51 -2.32 -12.235 1 96.18 63 SER B C 1
ATOM 1644 O O . SER B 1 63 ? 11.293 -1.775 -11.454 1 96.18 63 SER B O 1
ATOM 1646 N N . SER B 1 64 ? 10.876 -3.312 -12.934 1 95.89 64 SER B N 1
ATOM 1647 C CA . SER B 1 64 ? 12.235 -3.806 -13.126 1 95.89 64 SER B CA 1
ATOM 1648 C C . SER B 1 64 ? 12.379 -4.522 -14.465 1 95.89 64 SER B C 1
ATOM 1650 O O . SER B 1 64 ? 11.387 -4.763 -15.156 1 95.89 64 SER B O 1
ATOM 1652 N N . PRO B 1 65 ? 13.601 -4.864 -14.809 1 95.86 65 PRO B N 1
ATOM 1653 C CA . PRO B 1 65 ? 13.77 -5.619 -16.053 1 95.86 65 PRO B CA 1
ATOM 1654 C C . PRO B 1 65 ? 13.114 -6.996 -16.002 1 95.86 65 PRO B C 1
ATOM 1656 O O . PRO B 1 65 ? 12.926 -7.634 -17.041 1 95.86 65 PRO B O 1
ATOM 1659 N N . ILE B 1 66 ? 12.718 -7.441 -14.85 1 97.12 66 ILE B N 1
ATOM 1660 C CA . ILE B 1 66 ? 12.308 -8.838 -14.765 1 97.12 66 ILE B CA 1
ATOM 1661 C C . ILE B 1 66 ? 10.844 -8.922 -14.341 1 97.12 66 ILE B C 1
ATOM 1663 O O . ILE B 1 66 ? 10.268 -10.011 -14.286 1 97.12 66 ILE B O 1
ATOM 1667 N N . ALA B 1 67 ? 10.235 -7.746 -14.024 1 98.15 67 ALA B N 1
ATOM 1668 C CA . ALA B 1 67 ? 8.909 -7.835 -13.417 1 98.15 67 ALA B CA 1
ATOM 1669 C C . ALA B 1 67 ? 8.006 -6.706 -13.904 1 98.15 67 ALA B C 1
ATOM 1671 O O . ALA B 1 67 ? 8.487 -5.628 -14.262 1 98.15 67 ALA B O 1
ATOM 1672 N N . VAL B 1 68 ? 6.738 -6.99 -13.88 1 98.5 68 VAL B N 1
ATOM 1673 C CA . VAL B 1 68 ? 5.701 -6.036 -14.259 1 98.5 68 VAL B CA 1
ATOM 1674 C C . VAL B 1 68 ? 4.687 -5.897 -13.127 1 98.5 68 VAL B C 1
ATOM 1676 O O . VAL B 1 68 ? 4.358 -6.878 -12.456 1 98.5 68 VAL B O 1
ATOM 1679 N N . ARG B 1 69 ? 4.232 -4.73 -12.994 1 98.82 69 ARG B N 1
ATOM 1680 C CA . ARG B 1 69 ? 3.194 -4.413 -12.018 1 98.82 69 ARG B CA 1
ATOM 1681 C C . ARG B 1 69 ? 1.935 -3.897 -12.705 1 98.82 69 ARG B C 1
ATOM 1683 O O . ARG B 1 69 ? 2.016 -3.133 -13.669 1 98.82 69 ARG B O 1
ATOM 1690 N N . GLY B 1 70 ? 0.802 -4.356 -12.221 1 98.86 70 GLY B N 1
ATOM 1691 C CA . GLY B 1 70 ? -0.482 -3.825 -12.65 1 98.86 70 GLY B CA 1
ATOM 1692 C C . GLY B 1 70 ? -1.061 -2.809 -11.684 1 98.86 70 GLY B C 1
ATOM 1693 O O . GLY B 1 70 ? -0.944 -2.966 -10.466 1 98.86 70 GLY B O 1
ATOM 1694 N N . PHE B 1 71 ? -1.652 -1.829 -12.213 1 98.93 71 PHE B N 1
ATOM 1695 C CA . PHE B 1 71 ? -2.255 -0.759 -11.428 1 98.93 71 PHE B CA 1
ATOM 1696 C C . PHE B 1 71 ? -3.332 -0.04 -12.232 1 98.93 71 PHE B C 1
ATOM 1698 O O . PHE B 1 71 ? -3.54 -0.34 -13.41 1 98.93 71 PHE B O 1
ATOM 1705 N N . CYS B 1 72 ? -4.083 0.777 -11.608 1 98.9 72 CYS B N 1
ATOM 1706 C CA . CYS B 1 72 ? -5.054 1.616 -12.302 1 98.9 72 CYS B CA 1
ATOM 1707 C C . CYS B 1 72 ? -4.504 3.021 -12.52 1 98.9 72 CYS B C 1
ATOM 1709 O O . CYS B 1 72 ? -4.264 3.754 -11.559 1 98.9 72 CYS B O 1
ATOM 1711 N N . ALA B 1 73 ? -4.445 3.496 -13.706 1 98.74 73 ALA B N 1
ATOM 1712 C CA . ALA B 1 73 ? -3.864 4.797 -14.023 1 98.74 73 ALA B CA 1
ATOM 1713 C C . ALA B 1 73 ? -4.837 5.927 -13.699 1 98.74 73 ALA B C 1
ATOM 1715 O O . ALA B 1 73 ? -4.46 7.101 -13.705 1 98.74 73 ALA B O 1
ATOM 1716 N N . THR B 1 74 ? -6.062 5.573 -13.406 1 98.69 74 THR B N 1
ATOM 1717 C CA . THR B 1 74 ? -7.071 6.582 -13.107 1 98.69 74 THR B CA 1
ATOM 1718 C C . THR B 1 74 ? -7.074 6.92 -11.619 1 98.69 74 THR B 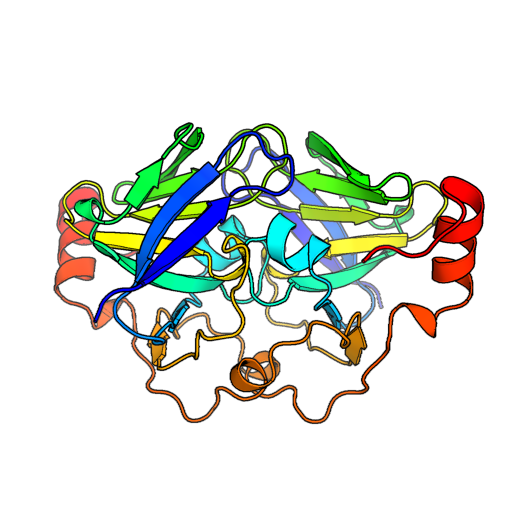C 1
ATOM 1720 O O . THR B 1 74 ? -7.236 8.082 -11.241 1 98.69 74 THR B O 1
ATOM 1723 N N . CYS B 1 75 ? -6.807 5.87 -10.785 1 98.79 75 CYS B N 1
ATOM 1724 C CA . CYS B 1 75 ? -6.946 6.153 -9.361 1 98.79 75 CYS B CA 1
ATOM 1725 C C . CYS B 1 75 ? -5.68 5.77 -8.603 1 98.79 75 CYS B C 1
ATOM 1727 O O . CYS B 1 75 ? -5.559 6.048 -7.409 1 98.79 75 CYS B O 1
ATOM 1729 N N . GLY B 1 76 ? -4.788 5.084 -9.214 1 98.71 76 GLY B N 1
ATOM 1730 C CA . GLY B 1 76 ? -3.486 4.835 -8.616 1 98.71 76 GLY B CA 1
ATOM 1731 C C . GLY B 1 76 ? -3.412 3.513 -7.875 1 98.71 76 GLY B C 1
ATOM 1732 O O . GLY B 1 76 ? -2.345 3.123 -7.396 1 98.71 76 GLY B O 1
ATOM 1733 N N . THR B 1 77 ? -4.542 2.758 -7.76 1 98.87 77 THR B N 1
ATOM 1734 C CA . THR B 1 77 ? -4.551 1.525 -6.98 1 98.87 77 THR B CA 1
ATOM 1735 C C . THR B 1 77 ? -3.571 0.51 -7.561 1 98.87 77 THR B C 1
ATOM 1737 O O . THR B 1 77 ? -3.694 0.116 -8.723 1 98.87 77 THR B O 1
ATOM 1740 N N . PRO B 1 78 ? -2.554 0.066 -6.771 1 98.89 78 PRO B N 1
ATOM 1741 C CA . PRO B 1 78 ? -1.767 -1.104 -7.169 1 98.89 78 PRO B CA 1
ATOM 1742 C C . PRO B 1 78 ? -2.57 -2.401 -7.115 1 98.89 78 PRO B C 1
ATOM 1744 O O . PRO B 1 78 ? -3.303 -2.639 -6.152 1 98.89 78 PRO B O 1
ATOM 1747 N N . LEU B 1 79 ? -2.364 -3.273 -8.107 1 98.92 79 LEU B N 1
ATOM 1748 C CA . LEU B 1 79 ? -3.25 -4.43 -8.184 1 98.92 79 LEU B CA 1
ATOM 1749 C C . LEU B 1 79 ? -2.448 -5.726 -8.247 1 98.92 79 LEU B C 1
ATOM 1751 O O . LEU B 1 79 ? -2.836 -6.73 -7.647 1 98.92 79 LEU B O 1
ATOM 1755 N N . SER B 1 80 ? -1.297 -5.664 -9.013 1 98.91 80 SER B N 1
ATOM 1756 C CA . SER B 1 80 ? -0.671 -6.963 -9.235 1 98.91 80 SER B CA 1
ATOM 1757 C C . SER B 1 80 ? 0.837 -6.826 -9.418 1 98.91 80 SER B C 1
ATOM 1759 O O . SER B 1 80 ? 1.339 -5.73 -9.676 1 98.91 80 SER B O 1
ATOM 1761 N N . PHE B 1 81 ? 1.471 -7.901 -9.219 1 98.88 81 PHE B N 1
ATOM 1762 C CA . PHE B 1 81 ? 2.883 -8.131 -9.501 1 98.88 81 PHE B CA 1
ATOM 1763 C C . PHE B 1 81 ? 3.088 -9.489 -10.162 1 98.88 81 PHE B C 1
ATOM 1765 O O . PHE B 1 81 ? 2.471 -10.479 -9.763 1 98.88 81 PHE B O 1
ATOM 1772 N N . GLU B 1 82 ? 4.008 -9.5 -11.204 1 98.65 82 GLU B N 1
ATOM 1773 C CA . GLU B 1 82 ? 4.28 -10.792 -11.826 1 98.65 82 GLU B CA 1
ATOM 1774 C C . GLU B 1 82 ? 5.612 -10.775 -12.572 1 98.65 82 GLU B C 1
ATOM 1776 O O . GLU B 1 82 ? 6.055 -9.724 -13.039 1 98.65 82 GLU B O 1
ATOM 1781 N N . PHE B 1 83 ? 6.223 -11.948 -12.57 1 97.88 83 PHE B N 1
ATOM 1782 C CA . PHE B 1 83 ? 7.242 -12.229 -13.573 1 97.88 83 PHE B CA 1
ATOM 1783 C C . PHE B 1 83 ? 6.605 -12.702 -14.874 1 97.88 83 PHE B C 1
ATOM 1785 O O . PHE B 1 83 ? 5.83 -13.66 -14.88 1 97.88 83 PHE B O 1
ATOM 1792 N N . PRO B 1 84 ? 6.949 -12.019 -15.963 1 95.52 84 PRO B N 1
ATOM 1793 C CA . PRO B 1 84 ? 6.285 -12.363 -17.222 1 95.52 84 PRO B CA 1
ATOM 1794 C C . PRO B 1 84 ? 6.381 -13.85 -17.554 1 95.52 84 PRO B C 1
ATOM 1796 O O . PRO B 1 84 ? 5.451 -14.419 -18.131 1 95.52 84 PRO B O 1
ATOM 1799 N N . ASP B 1 85 ? 7.382 -14.523 -17.155 1 94.81 85 ASP B N 1
ATOM 1800 C CA . ASP B 1 85 ? 7.613 -15.916 -17.524 1 94.81 85 ASP B CA 1
ATOM 1801 C C . ASP B 1 85 ? 7.053 -16.865 -16.467 1 94.81 85 ASP B C 1
ATOM 1803 O O . ASP B 1 85 ? 7.228 -18.082 -16.562 1 94.81 85 ASP B O 1
ATOM 1807 N N . SER B 1 86 ? 6.445 -16.349 -15.515 1 97.14 86 SER B N 1
ATOM 1808 C CA . SER B 1 86 ? 5.874 -17.175 -14.457 1 97.14 86 SER B CA 1
ATOM 1809 C C . SER B 1 86 ? 4.409 -17.496 -14.736 1 97.14 86 SER B C 1
ATOM 1811 O O . SER B 1 86 ? 3.699 -16.696 -15.349 1 97.14 86 SER B O 1
ATOM 1813 N N . ALA B 1 87 ? 3.937 -18.618 -14.214 1 98.17 87 ALA B N 1
ATOM 1814 C CA . ALA B 1 87 ? 2.527 -18.989 -14.298 1 98.17 87 ALA B CA 1
ATOM 1815 C C . ALA B 1 87 ? 1.711 -18.287 -13.216 1 98.17 87 ALA B C 1
ATOM 1817 O O . ALA B 1 87 ? 0.479 -18.265 -13.276 1 98.17 87 ALA B O 1
ATOM 1818 N N . ASN B 1 88 ? 2.423 -17.766 -12.264 1 98.53 88 ASN B N 1
ATOM 1819 C CA . ASN B 1 88 ? 1.755 -17.16 -11.117 1 98.53 88 ASN B CA 1
ATOM 1820 C C . ASN B 1 88 ? 1.834 -15.637 -11.163 1 98.53 88 ASN B C 1
ATOM 1822 O O . ASN B 1 88 ? 2.646 -15.075 -11.901 1 98.53 88 ASN B O 1
ATOM 1826 N N . MET B 1 89 ? 0.962 -15.069 -10.399 1 98.63 89 MET B N 1
ATOM 1827 C CA . MET B 1 89 ? 0.995 -13.642 -10.094 1 98.63 89 MET B CA 1
ATOM 1828 C C . MET B 1 89 ? 0.616 -13.388 -8.638 1 98.63 89 MET B C 1
ATOM 1830 O O . MET B 1 89 ? 0.097 -14.278 -7.963 1 98.63 89 MET B O 1
ATOM 1834 N N . ASP B 1 90 ? 0.947 -12.245 -8.244 1 98.87 90 ASP B N 1
ATOM 1835 C CA . ASP B 1 90 ? 0.519 -11.757 -6.936 1 98.87 90 ASP B CA 1
ATOM 1836 C C . ASP B 1 90 ? -0.553 -10.678 -7.077 1 98.87 90 ASP B C 1
ATOM 1838 O O . ASP B 1 90 ? -0.367 -9.702 -7.806 1 98.87 90 ASP B O 1
ATOM 1842 N N . LEU B 1 91 ? -1.639 -10.87 -6.437 1 98.95 91 LEU B N 1
ATOM 1843 C CA . LEU B 1 91 ? -2.633 -9.814 -6.274 1 98.95 91 LEU B CA 1
ATOM 1844 C C . LEU B 1 91 ? -2.496 -9.145 -4.911 1 98.95 91 LEU B C 1
ATOM 1846 O O . LEU B 1 91 ? -2.247 -9.816 -3.907 1 98.95 91 LEU B O 1
ATOM 1850 N N . THR B 1 92 ? -2.67 -7.864 -4.936 1 98.94 92 THR B N 1
ATOM 1851 C CA . THR B 1 92 ? -2.654 -7.19 -3.642 1 98.94 92 THR B CA 1
ATOM 1852 C C . THR B 1 92 ? -3.876 -7.579 -2.815 1 98.94 92 THR B C 1
ATOM 1854 O O . THR B 1 92 ? -4.992 -7.638 -3.336 1 98.94 92 THR B O 1
ATOM 1857 N N . VAL B 1 93 ? -3.707 -7.812 -1.56 1 98.93 93 VAL B N 1
ATOM 1858 C CA . VAL B 1 93 ? -4.77 -8.288 -0.681 1 98.93 93 VAL B CA 1
ATOM 1859 C C . VAL B 1 93 ? -5.866 -7.23 -0.576 1 98.93 93 VAL B C 1
ATOM 1861 O O . VAL B 1 93 ? -7.055 -7.549 -0.645 1 98.93 93 VAL B O 1
ATOM 1864 N N . GLY B 1 94 ? -5.466 -5.993 -0.512 1 98.67 94 GLY B N 1
ATOM 1865 C CA . GLY B 1 94 ? -6.416 -4.909 -0.318 1 98.67 94 GLY B CA 1
ATOM 1866 C C . GLY B 1 94 ? -7.311 -4.678 -1.52 1 98.67 94 GLY B C 1
ATOM 1867 O O . GLY B 1 94 ? -8.337 -4.003 -1.416 1 98.67 94 GLY B O 1
ATOM 1868 N N . SER B 1 95 ? -6.941 -5.222 -2.653 1 98.79 95 SER B N 1
ATOM 1869 C CA . SER B 1 95 ? -7.74 -5.014 -3.856 1 98.79 95 SER B CA 1
ATOM 1870 C C . SER B 1 95 ? -8.931 -5.967 -3.9 1 98.79 95 SER B C 1
ATOM 1872 O O . SER B 1 95 ? -9.851 -5.782 -4.699 1 98.79 95 SER B O 1
ATOM 1874 N N . PHE B 1 96 ? -8.896 -7.034 -3.079 1 98.88 96 PHE B N 1
ATOM 1875 C CA . PHE B 1 96 ? -10.062 -7.905 -2.988 1 98.88 96 PHE B CA 1
ATOM 1876 C C . PHE B 1 96 ? -11.232 -7.177 -2.337 1 98.88 96 PHE B C 1
ATOM 1878 O O . PHE B 1 96 ? -11.041 -6.392 -1.406 1 98.88 96 PHE B O 1
ATOM 1885 N N . ASP B 1 97 ? -12.384 -7.511 -2.777 1 98.39 97 ASP B N 1
ATOM 1886 C CA . ASP B 1 97 ? -13.568 -6.896 -2.185 1 98.39 97 ASP B CA 1
ATOM 1887 C C . ASP B 1 97 ? -13.758 -7.348 -0.739 1 98.39 97 ASP B C 1
ATOM 1889 O O . ASP B 1 97 ? -14.201 -6.569 0.107 1 98.39 97 ASP B O 1
ATOM 1893 N N . ALA B 1 98 ? -13.392 -8.591 -0.475 1 97.66 98 ALA B N 1
ATOM 1894 C CA . ALA B 1 98 ? -13.483 -9.184 0.857 1 97.66 98 ALA B CA 1
ATOM 1895 C C . ALA B 1 98 ? -12.151 -9.8 1.276 1 97.66 98 ALA B C 1
ATOM 1897 O O . ALA B 1 98 ? -11.985 -11.021 1.236 1 97.66 98 ALA B O 1
ATOM 1898 N N . PRO B 1 99 ? -11.231 -9.008 1.767 1 98.16 99 PRO B N 1
ATOM 1899 C CA . PRO B 1 99 ? -9.872 -9.496 2.013 1 98.16 99 PRO B CA 1
ATOM 1900 C C . PRO B 1 99 ? -9.718 -10.143 3.388 1 98.16 99 PRO B C 1
ATOM 1902 O O . PRO B 1 99 ? -8.626 -10.595 3.742 1 98.16 99 PRO B O 1
ATOM 1905 N N . HIS B 1 100 ? -10.763 -10.267 4.186 1 97.22 100 HIS B N 1
ATOM 1906 C CA . HIS B 1 100 ? -10.68 -10.577 5.608 1 97.22 100 HIS B CA 1
ATOM 1907 C C . HIS B 1 100 ? -10.156 -11.991 5.834 1 97.22 100 HIS B C 1
ATOM 1909 O O . HIS B 1 100 ? -9.607 -12.292 6.897 1 97.22 100 HIS B O 1
ATOM 1915 N N . ARG B 1 101 ? -10.226 -12.833 4.93 1 96.98 101 ARG B N 1
ATOM 1916 C CA . ARG B 1 101 ? -9.874 -14.233 5.146 1 96.98 101 ARG B CA 1
ATOM 1917 C C . ARG B 1 101 ? -8.369 -14.445 5.019 1 96.98 101 ARG B C 1
ATOM 1919 O O . ARG B 1 101 ? -7.837 -15.452 5.49 1 96.98 101 ARG B O 1
ATOM 1926 N N . PHE B 1 102 ? -7.713 -13.606 4.376 1 98.7 102 PHE B N 1
ATOM 1927 C CA . PHE B 1 102 ? -6.297 -13.81 4.093 1 98.7 102 PHE B CA 1
ATOM 1928 C C . PHE B 1 102 ? -5.456 -13.584 5.344 1 98.7 102 PHE B C 1
ATOM 1930 O O . PHE B 1 102 ? -5.703 -12.644 6.102 1 98.7 102 PHE B O 1
ATOM 1937 N N . ARG B 1 103 ? -4.489 -14.474 5.543 1 98.65 103 ARG B N 1
ATOM 1938 C CA . ARG B 1 103 ? -3.553 -14.363 6.657 1 98.65 103 ARG B CA 1
ATOM 1939 C C . ARG B 1 103 ? -2.11 -14.454 6.171 1 98.65 103 ARG B C 1
ATOM 1941 O O . ARG B 1 103 ? -1.808 -15.21 5.246 1 98.65 103 ARG B O 1
ATOM 1948 N N . PRO B 1 104 ? -1.246 -13.701 6.773 1 98.82 104 PRO B N 1
ATOM 1949 C CA . PRO B 1 104 ? 0.164 -13.788 6.388 1 98.82 104 PRO B CA 1
ATOM 1950 C C . PRO B 1 104 ? 0.839 -15.059 6.9 1 98.82 104 PRO B C 1
ATOM 1952 O O . PRO B 1 104 ? 0.599 -15.474 8.037 1 98.82 104 PRO B O 1
ATOM 1955 N N . VAL B 1 105 ? 1.723 -15.608 6.039 1 98.85 105 VAL B N 1
ATOM 1956 C CA . VAL B 1 105 ? 2.349 -16.853 6.472 1 98.85 105 VAL B CA 1
ATOM 1957 C C . VAL B 1 105 ? 3.869 -16.726 6.383 1 98.85 105 VAL B C 1
ATOM 1959 O O . VAL B 1 105 ? 4.6 -17.544 6.946 1 98.85 105 VAL B O 1
ATOM 1962 N N . HIS B 1 106 ? 4.418 -15.697 5.706 1 98.87 106 HIS B N 1
ATOM 1963 C CA . HIS B 1 106 ? 5.859 -15.481 5.654 1 98.87 106 HIS B CA 1
ATOM 1964 C C . HIS B 1 106 ? 6.188 -14.06 5.208 1 98.87 106 HIS B C 1
ATOM 1966 O O . HIS B 1 106 ? 5.304 -13.325 4.761 1 98.87 106 HIS B O 1
ATOM 1972 N N . HIS B 1 107 ? 7.413 -13.681 5.486 1 98.86 107 HIS B N 1
ATOM 1973 C CA . HIS B 1 107 ? 8.018 -12.463 4.959 1 98.86 107 HIS B CA 1
ATOM 1974 C C . HIS B 1 107 ? 8.963 -12.772 3.802 1 98.86 107 HIS B C 1
ATOM 1976 O O . HIS B 1 107 ? 9.7 -13.76 3.844 1 98.86 107 HIS B O 1
ATOM 1982 N N . PHE B 1 108 ? 8.926 -11.93 2.848 1 98.63 108 PHE B N 1
ATOM 1983 C CA . PHE B 1 108 ? 9.889 -11.978 1.753 1 98.63 108 PHE B CA 1
ATOM 1984 C C . PHE B 1 108 ? 10.609 -10.643 1.608 1 98.63 108 PHE B C 1
ATOM 1986 O O . PHE B 1 108 ? 10.073 -9.598 1.982 1 98.63 108 PHE B O 1
ATOM 1993 N N . GLY B 1 109 ? 11.817 -10.685 1.067 1 97.71 109 GLY B N 1
ATOM 1994 C CA . GLY B 1 109 ? 12.579 -9.455 0.925 1 97.71 109 GLY B CA 1
ATOM 1995 C C . GLY B 1 109 ? 12.939 -8.819 2.254 1 97.71 109 GLY B C 1
ATOM 1996 O O . GLY B 1 109 ? 12.803 -7.605 2.424 1 97.71 109 GLY B O 1
ATOM 1997 N N . VAL B 1 110 ? 13.422 -9.525 3.197 1 98.07 110 VAL B N 1
ATOM 1998 C CA . VAL B 1 110 ? 13.492 -9.083 4.585 1 98.07 110 VAL B CA 1
ATOM 1999 C C . VAL B 1 110 ? 14.745 -8.237 4.796 1 98.07 110 VAL B C 1
ATOM 2001 O O . VAL B 1 110 ? 14.895 -7.584 5.832 1 98.07 110 VAL B O 1
ATOM 2004 N N . GLU B 1 111 ? 15.643 -8.155 3.841 1 96.51 111 GLU B N 1
ATOM 2005 C CA . GLU B 1 111 ? 16.853 -7.347 3.946 1 96.51 111 GLU B CA 1
ATOM 2006 C C . GLU B 1 111 ? 16.518 -5.861 4.04 1 96.51 111 GLU B C 1
ATOM 2008 O O . GLU B 1 111 ? 17.362 -5.052 4.433 1 96.51 111 GLU B O 1
ATOM 2013 N N . SER B 1 112 ? 15.258 -5.48 3.691 1 97.29 112 SER B N 1
ATOM 2014 C CA . SER B 1 112 ? 14.836 -4.087 3.792 1 97.29 112 SER B CA 1
ATOM 2015 C C . SER B 1 112 ? 13.629 -3.94 4.712 1 97.29 112 SER B C 1
ATOM 2017 O O . SER B 1 112 ? 12.923 -2.931 4.663 1 97.29 112 SER B O 1
ATOM 2019 N N . MET B 1 113 ? 13.388 -4.893 5.468 1 98.24 113 MET B N 1
ATOM 2020 C CA . MET B 1 113 ? 12.232 -4.947 6.358 1 98.24 113 MET B CA 1
ATOM 2021 C C . MET B 1 113 ? 12.35 -3.907 7.467 1 98.24 113 MET B C 1
ATOM 2023 O O . MET B 1 113 ? 13.434 -3.7 8.016 1 98.24 113 MET B O 1
ATOM 2027 N N . HIS B 1 114 ? 11.291 -3.254 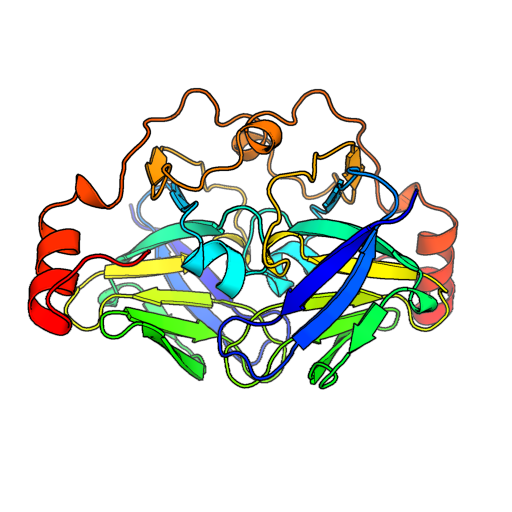7.811 1 98.49 114 HIS B N 1
ATOM 2028 C CA . HIS B 1 114 ? 11.207 -2.327 8.934 1 98.49 114 HIS B CA 1
ATOM 2029 C C . HIS B 1 114 ? 10.658 -3.017 10.179 1 98.49 114 HIS B C 1
ATOM 2031 O O . HIS B 1 114 ? 9.441 -3.122 10.349 1 98.49 114 HIS B O 1
ATOM 2037 N N . GLU B 1 115 ? 11.494 -3.331 11.057 1 98.26 115 GLU B N 1
ATOM 2038 C CA . GLU B 1 115 ? 11.181 -4.184 12.199 1 98.26 115 GLU B CA 1
ATOM 2039 C C . GLU B 1 115 ? 10.126 -3.541 13.095 1 98.26 115 GLU B C 1
ATOM 2041 O O . GLU B 1 115 ? 9.296 -4.236 13.684 1 98.26 115 GLU B O 1
ATOM 2046 N N . GLN B 1 116 ? 10.113 -2.258 13.166 1 97.46 116 GLN B N 1
ATOM 2047 C CA . GLN B 1 116 ? 9.251 -1.551 14.107 1 97.46 116 GLN B CA 1
ATOM 2048 C C . GLN B 1 116 ? 7.79 -1.615 13.671 1 97.46 116 GLN B C 1
ATOM 2050 O O . GLN B 1 116 ? 6.893 -1.235 14.427 1 97.46 116 GLN B O 1
ATOM 2055 N N . TRP B 1 117 ? 7.549 -2.129 12.506 1 98.66 117 TRP B N 1
ATOM 2056 C CA . TRP B 1 117 ? 6.188 -2.175 11.981 1 98.66 117 TRP B CA 1
ATOM 2057 C C . TRP B 1 117 ? 5.62 -3.588 12.065 1 98.66 117 TRP B C 1
ATOM 2059 O O . TRP B 1 117 ? 4.474 -3.827 11.678 1 98.66 117 TRP B O 1
ATOM 2069 N N . LEU B 1 118 ? 6.354 -4.574 12.646 1 98.71 118 LEU B N 1
ATOM 2070 C CA . LEU B 1 118 ? 5.989 -5.984 12.57 1 98.71 118 LEU B CA 1
ATOM 2071 C C . LEU B 1 118 ? 4.984 -6.345 13.659 1 98.71 118 LEU B C 1
ATOM 2073 O O . LEU B 1 118 ? 4.199 -7.282 13.5 1 98.71 118 LEU B O 1
ATOM 2077 N N . ASP B 1 119 ? 5.065 -5.728 14.743 1 98.82 119 ASP B N 1
ATOM 2078 C CA . ASP B 1 119 ? 4.103 -5.895 15.828 1 98.82 119 ASP B CA 1
ATOM 2079 C C . ASP B 1 119 ? 3.52 -4.551 16.258 1 98.82 119 ASP B C 1
ATOM 2081 O O . ASP B 1 119 ? 4.199 -3.753 16.908 1 98.82 119 ASP B O 1
ATOM 2085 N N . THR B 1 120 ? 2.226 -4.389 15.908 1 98.76 120 THR B N 1
ATOM 2086 C CA . THR B 1 120 ? 1.578 -3.119 16.215 1 98.76 120 THR B CA 1
ATOM 2087 C C . THR B 1 120 ? 0.408 -3.328 17.172 1 98.76 120 THR B C 1
ATOM 2089 O O . THR B 1 120 ? -0.455 -2.457 17.304 1 98.76 120 THR B O 1
ATOM 2092 N N . THR B 1 121 ? 0.325 -4.442 17.844 1 98.61 121 THR B N 1
ATOM 2093 C CA . THR B 1 121 ? -0.83 -4.831 18.645 1 98.61 121 THR B CA 1
ATOM 2094 C C . THR B 1 121 ? -0.984 -3.912 19.854 1 98.61 121 THR B C 1
ATOM 2096 O O . THR B 1 121 ? -2.087 -3.75 20.381 1 98.61 121 THR B O 1
ATOM 2099 N N . GLY B 1 122 ? 0.071 -3.257 20.204 1 98.46 122 GLY B N 1
ATOM 2100 C CA . GLY B 1 122 ? 0.031 -2.451 21.413 1 98.46 122 GLY B CA 1
ATOM 2101 C C . GLY B 1 122 ? -0.323 -1 21.151 1 98.46 122 GLY B C 1
ATOM 2102 O O . GLY B 1 122 ? -0.447 -0.207 22.087 1 98.46 122 GLY B O 1
ATOM 2103 N N . LEU B 1 123 ? -0.571 -0.615 20.018 1 98.8 123 LEU B N 1
ATOM 2104 C CA . LEU B 1 123 ? -0.786 0.785 19.666 1 98.8 123 LEU B CA 1
ATOM 2105 C C . LEU B 1 123 ? -2.227 1.2 19.945 1 98.8 123 LEU B C 1
ATOM 2107 O O . LEU B 1 123 ? -3.134 0.365 19.92 1 98.8 123 LEU B O 1
ATOM 2111 N N . THR B 1 124 ? -2.418 2.498 20.125 1 98.7 124 THR B N 1
ATOM 2112 C CA . THR B 1 124 ? -3.748 3.059 20.34 1 98.7 124 THR B CA 1
ATOM 2113 C C . THR B 1 124 ? -4.609 2.903 19.089 1 98.7 124 THR B C 1
ATOM 2115 O O . THR B 1 124 ? -4.119 3.063 17.969 1 98.7 124 THR B O 1
ATOM 2118 N N . ARG B 1 125 ? -5.886 2.59 19.323 1 98.68 125 ARG B N 1
ATOM 2119 C CA . ARG B 1 125 ? -6.846 2.372 18.246 1 98.68 125 ARG B CA 1
ATOM 2120 C C . ARG B 1 125 ? -7.886 3.487 18.206 1 98.68 125 ARG B C 1
ATOM 2122 O O . ARG B 1 125 ? -8.473 3.833 19.234 1 98.68 125 ARG B O 1
ATOM 2129 N N . TYR B 1 126 ? -8.04 4.083 17.037 1 98.43 126 TYR B N 1
ATOM 2130 C CA . TYR B 1 126 ? -9.055 5.113 16.844 1 98.43 126 TYR B CA 1
ATOM 2131 C C . TYR B 1 126 ? -10.062 4.693 15.78 1 98.43 126 TYR B C 1
ATOM 2133 O O . TYR B 1 126 ? -9.681 4.203 14.715 1 98.43 126 TYR B O 1
ATOM 2141 N N . ARG B 1 127 ? -11.31 4.877 16.107 1 97.42 127 ARG B N 1
ATOM 2142 C CA . ARG B 1 127 ? -12.362 4.673 15.116 1 97.42 127 ARG B CA 1
ATOM 2143 C C . ARG B 1 127 ? -12.619 5.949 14.32 1 97.42 127 ARG B C 1
ATOM 2145 O O . ARG B 1 127 ? -12.461 7.054 14.841 1 97.42 127 ARG B O 1
ATOM 2152 N N . THR B 1 128 ? -13.096 5.768 13.11 1 94.63 128 THR B N 1
ATOM 2153 C CA . THR B 1 128 ? -13.396 6.911 12.254 1 94.63 128 THR B CA 1
ATOM 2154 C C . THR B 1 128 ? -14.545 7.732 12.832 1 94.63 128 THR B C 1
ATOM 2156 O O . THR B 1 128 ? -14.516 8.964 12.793 1 94.63 128 THR B O 1
ATOM 2159 N N . ASP B 1 129 ? -15.537 7.051 13.382 1 94.81 129 ASP B N 1
ATOM 2160 C CA . ASP B 1 129 ? -16.727 7.744 13.866 1 94.81 129 ASP B CA 1
ATOM 2161 C C . ASP B 1 129 ? -16.471 8.392 15.225 1 94.81 129 ASP B C 1
ATOM 2163 O O . ASP B 1 129 ? -17.33 9.102 15.752 1 94.81 129 ASP B O 1
ATOM 2167 N N . ASP B 1 130 ? -15.296 8.206 15.765 1 95.48 130 ASP B N 1
ATOM 2168 C CA . ASP B 1 130 ? -14.929 8.859 17.018 1 95.48 130 ASP B CA 1
ATOM 2169 C C . ASP B 1 130 ? -14.167 10.156 16.759 1 95.48 130 ASP B C 1
ATOM 2171 O O . ASP B 1 130 ? -13.813 10.873 17.697 1 95.48 130 ASP B O 1
ATOM 2175 N N . ASN B 1 131 ? -13.881 10.49 15.559 1 96.08 131 ASN B N 1
ATOM 2176 C CA . ASN B 1 131 ? -13.213 11.728 15.173 1 96.08 131 ASN B CA 1
ATOM 2177 C C . ASN B 1 131 ? -14.216 12.804 14.767 1 96.08 131 ASN B C 1
ATOM 2179 O O . ASN B 1 131 ? -14.72 12.796 13.642 1 96.08 131 ASN B O 1
ATOM 2183 N N . PRO B 1 132 ? -14.471 13.731 15.634 1 95.98 132 PRO B N 1
ATOM 2184 C CA . PRO B 1 132 ? -15.549 14.686 15.368 1 95.98 132 PRO B CA 1
ATOM 2185 C C . PRO B 1 132 ? -15.307 15.512 14.106 1 95.98 132 PRO B C 1
ATOM 2187 O O . PRO B 1 132 ? -16.258 15.869 13.407 1 95.98 132 PRO B O 1
ATOM 2190 N N . GLN B 1 133 ? -14.12 15.852 13.847 1 95.19 133 GLN B N 1
ATOM 2191 C CA . GLN B 1 133 ? -13.829 16.638 12.653 1 95.19 133 GLN B CA 1
ATOM 2192 C C . GLN B 1 133 ? -14.089 15.829 11.385 1 95.19 133 GLN B C 1
ATOM 2194 O O . GLN B 1 133 ? -14.619 16.356 10.405 1 95.19 133 GLN B O 1
ATOM 2199 N N . LEU B 1 134 ? -13.727 14.614 11.418 1 95.51 134 LEU B N 1
ATOM 2200 C CA . LEU B 1 134 ? -13.971 13.738 10.277 1 95.51 134 LEU B CA 1
ATOM 2201 C C . LEU B 1 134 ? -15.466 13.503 10.083 1 95.51 134 LEU B C 1
ATOM 2203 O O . LEU B 1 134 ? -15.967 13.565 8.958 1 95.51 134 LEU B O 1
ATOM 2207 N N . VAL B 1 135 ? -16.179 13.238 11.133 1 96.33 135 VAL B N 1
ATOM 2208 C CA . VAL B 1 135 ? -17.624 13.046 11.083 1 96.33 135 VAL B CA 1
ATOM 2209 C C . VAL B 1 135 ? -18.29 14.283 10.483 1 96.33 135 VAL B C 1
ATOM 2211 O O . VAL B 1 135 ? -19.155 14.169 9.612 1 96.33 135 VAL B O 1
ATOM 2214 N N . LYS B 1 136 ? -17.85 15.378 10.961 1 96.75 136 LYS B N 1
ATOM 2215 C CA . LYS B 1 136 ? -18.411 16.623 10.445 1 96.75 136 LYS B CA 1
ATOM 2216 C C . LYS B 1 136 ? -18.192 16.743 8.94 1 96.75 136 LYS B C 1
ATOM 2218 O O . LYS B 1 136 ? -19.1 17.137 8.205 1 96.75 136 LYS B O 1
ATOM 2223 N N . ARG B 1 137 ? -16.995 16.454 8.413 1 96.18 137 ARG B N 1
ATOM 2224 C CA . ARG B 1 137 ? -16.704 16.514 6.984 1 96.18 137 ARG B CA 1
ATOM 2225 C C . ARG B 1 137 ? -17.685 15.658 6.189 1 96.18 137 ARG B C 1
ATOM 2227 O O . ARG B 1 137 ? -18.222 16.103 5.172 1 96.18 137 ARG B O 1
ATOM 2234 N N . TRP B 1 138 ? -17.924 14.491 6.655 1 96.03 138 TRP B N 1
ATOM 2235 C CA . TRP B 1 138 ? -18.816 13.57 5.959 1 96.03 138 TRP B CA 1
ATOM 2236 C C . TRP B 1 138 ? -20.259 14.061 6.017 1 96.03 138 TRP B C 1
ATOM 2238 O O . TRP B 1 138 ? -20.953 14.087 4.998 1 96.03 138 TRP B O 1
ATOM 2248 N N . MET B 1 139 ? -20.675 14.446 7.232 1 96.47 139 MET B N 1
ATOM 2249 C CA . MET B 1 139 ? -22.053 14.897 7.411 1 96.47 139 MET B CA 1
ATOM 2250 C C . MET B 1 139 ? -22.328 16.144 6.578 1 96.47 139 MET B C 1
ATOM 2252 O O . MET B 1 139 ? -23.392 16.265 5.967 1 96.47 139 MET B O 1
ATOM 2256 N N . ASP B 1 140 ? -21.363 17 6.545 1 96.5 140 ASP B N 1
A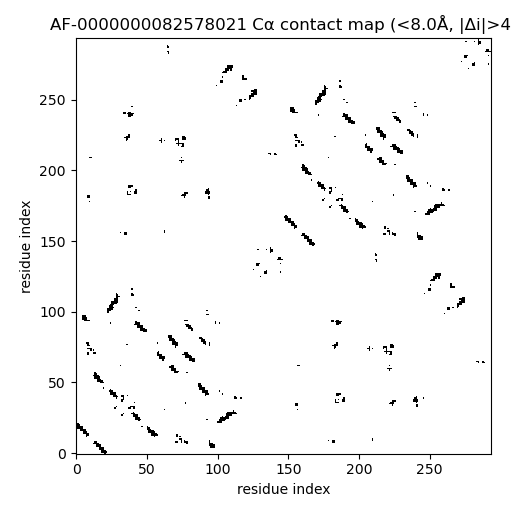TOM 2257 C CA . ASP B 1 140 ? -21.524 18.231 5.778 1 96.5 140 ASP B CA 1
ATOM 2258 C C . ASP B 1 140 ? -21.553 17.944 4.279 1 96.5 140 ASP B C 1
ATOM 2260 O O . ASP B 1 140 ? -22.214 18.654 3.518 1 96.5 140 ASP B O 1
ATOM 2264 N N . SER B 1 141 ? -20.878 16.936 3.903 1 95.28 141 SER B N 1
ATOM 2265 C CA . SER B 1 141 ? -20.704 16.682 2.477 1 95.28 141 SER B CA 1
ATOM 2266 C C . SER B 1 141 ? -21.831 15.813 1.928 1 95.28 141 SER B C 1
ATOM 2268 O O . SER B 1 141 ? -22.397 16.114 0.875 1 95.28 141 SER B O 1
ATOM 2270 N N . VAL B 1 142 ? -22.094 14.752 2.592 1 94.55 142 VAL B N 1
ATOM 2271 C CA . VAL B 1 142 ? -23.027 13.799 2.001 1 94.55 142 VAL B CA 1
ATOM 2272 C C . VAL B 1 142 ? -24.131 13.466 3.002 1 94.55 142 VAL B C 1
ATOM 2274 O O . VAL B 1 142 ? -25.09 12.766 2.669 1 94.55 142 VAL B O 1
ATOM 2277 N N . GLY B 1 143 ? -24.038 13.893 4.242 1 94.79 143 GLY B N 1
ATOM 2278 C CA . GLY B 1 143 ? -25.088 13.731 5.235 1 94.79 143 GLY B CA 1
ATOM 2279 C C . GLY B 1 143 ? -25.038 12.39 5.943 1 94.79 143 GLY B C 1
ATOM 2280 O O . GLY B 1 143 ? -25.985 12.013 6.637 1 94.79 143 GLY B O 1
ATOM 2281 N N . LYS B 1 144 ? -24.039 11.618 5.709 1 93.46 144 LYS B N 1
ATOM 2282 C CA . LYS B 1 144 ? -23.866 10.329 6.372 1 93.46 144 LYS B CA 1
ATOM 2283 C C . LYS B 1 144 ? -22.402 9.897 6.362 1 93.46 144 LYS B C 1
ATOM 2285 O O . LYS B 1 144 ? -21.598 10.428 5.593 1 93.46 144 LYS B O 1
ATOM 2290 N N . LEU B 1 145 ? -22.031 8.943 7.242 1 90.47 145 LEU B N 1
ATOM 2291 C CA . LEU B 1 145 ? -20.712 8.322 7.229 1 90.47 145 LEU B CA 1
ATOM 2292 C C . LEU B 1 145 ? -20.632 7.238 6.158 1 90.47 145 LEU B C 1
ATOM 2294 O O . LEU B 1 145 ? -21.647 6.634 5.804 1 90.47 145 LEU B O 1
ATOM 2298 N N . PRO B 1 146 ? -19.413 6.988 5.712 1 85.87 146 PRO B N 1
ATOM 2299 C CA . PRO B 1 146 ? -19.281 5.928 4.71 1 85.87 146 PRO B CA 1
ATOM 2300 C C . PRO B 1 146 ? -19.515 4.535 5.29 1 85.87 146 PRO B C 1
ATOM 2302 O O . PRO B 1 146 ? -19.31 4.319 6.487 1 85.87 146 PRO B O 1
ATOM 2305 N N . ASP B 1 147 ? -19.853 3.607 4.418 1 76.13 147 ASP B N 1
ATOM 2306 C CA . ASP B 1 147 ? -20.101 2.229 4.831 1 76.13 147 ASP B CA 1
ATOM 2307 C C . ASP B 1 147 ? -18.792 1.462 5.003 1 76.13 147 ASP B C 1
ATOM 2309 O O . ASP B 1 147 ? -17.798 1.763 4.337 1 76.13 147 ASP B O 1
#

pLDDT: mean 97.52, std 2.78, range [75.91, 98.95]

Sequence (294 aa):
MAEEMTGGCQCGRVRYVAQVADDEAYLCHCRMCQRATGGVSIAFKNLKKADVRWERAPDRYASSPIAVRGFCATCGTPLSFEFPDSANMDLTVGSFDAPHRFRPVHHFGVESMHEQWLDTTGLTRYRTDDNPQLVKRWMDSVGKLPDMAEEMTGGCQCGRVRYVAQVADDEAYLCHCRMCQRATGGVSIAFKNLKKADVRWERAPDRYASSPIAVRGFCATCGTPLSFEFPDSANMDLTVGSFDAPHRFRPVHHFGVESMHEQWLDTTGLTRYRTDDNPQLVKRWMDSVGKLPD

Secondary structure (DSSP, 8-state):
--EEEEEE-TTSSSEEEEEE---EEEEE--HHHHHHHSSSSEEEEEEEGGGEEESSPPEEEEEETTEEEEE-TTT--EEEEE-TT-SEEEEEGGGBS-GGG-EEEEEE-GGG--GGGSB-TTSEEE-GGG-HHHHHHHHHHTSS---/--EEEEEE-TTSSSEEEEEE---EEEEE--HHHHHHHSSSSEEEEEEEGGGEEESSPPEEEEEETTEEEEE-TTT--EEEEE-TT-SEEEEEGGGBS-GGG-EEEEEE-GGG--GGGSB-TTSEEE-GGG-HHHHHHHHHHTSS---

Radius of gyration: 18.14 Å; Cα contacts (8 Å, |Δi|>4): 758; chains: 2; bounding box: 49×50×39 Å